Protein AF-A0A9X3WZN9-F1 (afdb_monomer_lite)

Structure (mmCIF, N/CA/C/O backbone):
data_AF-A0A9X3WZN9-F1
#
_entry.id   AF-A0A9X3WZN9-F1
#
loop_
_atom_site.group_PDB
_atom_site.id
_atom_site.type_symbol
_atom_site.label_atom_id
_atom_site.label_alt_id
_atom_site.label_comp_id
_atom_site.label_asym_id
_atom_site.label_entity_id
_atom_site.label_seq_id
_atom_site.pdbx_PDB_ins_code
_atom_site.Cartn_x
_atom_site.Cartn_y
_atom_site.Cartn_z
_atom_site.occupancy
_atom_site.B_iso_or_equiv
_atom_site.auth_seq_id
_atom_site.auth_comp_id
_atom_site.auth_asym_id
_atom_site.auth_atom_id
_atom_site.pdbx_PDB_model_num
ATOM 1 N N . MET A 1 1 ? 16.992 25.040 -27.882 1.00 29.75 1 MET A N 1
ATOM 2 C CA . MET A 1 1 ? 17.120 23.957 -26.884 1.00 29.75 1 MET A CA 1
ATOM 3 C C . MET A 1 1 ? 16.486 24.426 -25.581 1.00 29.75 1 MET A C 1
ATOM 5 O O . MET A 1 1 ? 17.054 25.278 -24.916 1.00 29.75 1 MET A O 1
ATOM 9 N N . ARG A 1 2 ? 15.262 23.977 -25.274 1.00 27.44 2 ARG A N 1
ATOM 10 C CA . ARG A 1 2 ? 14.623 24.210 -23.968 1.00 27.44 2 ARG A CA 1
ATOM 11 C C . ARG A 1 2 ? 14.976 23.022 -23.083 1.00 27.44 2 ARG A C 1
ATOM 13 O O . ARG A 1 2 ? 14.533 21.913 -23.356 1.00 27.44 2 ARG A O 1
ATOM 20 N N . THR A 1 3 ? 15.778 23.265 -22.058 1.00 29.41 3 THR A N 1
ATOM 21 C CA . THR A 1 3 ? 15.969 22.363 -20.925 1.00 29.41 3 THR A CA 1
ATOM 22 C C . THR A 1 3 ? 14.610 22.112 -20.271 1.00 29.41 3 THR A C 1
ATOM 24 O O . THR A 1 3 ? 14.010 23.006 -19.680 1.00 29.41 3 THR A O 1
ATOM 27 N N . ARG A 1 4 ? 14.084 20.897 -20.426 1.00 31.23 4 ARG A N 1
ATOM 28 C CA . ARG A 1 4 ? 12.950 20.382 -19.650 1.00 31.23 4 ARG A CA 1
ATOM 29 C C . ARG A 1 4 ? 13.435 19.188 -18.838 1.00 31.23 4 ARG A C 1
ATOM 31 O O . ARG A 1 4 ? 13.029 18.057 -19.057 1.00 31.23 4 ARG A O 1
ATOM 38 N N . SER A 1 5 ? 14.345 19.471 -17.913 1.00 34.88 5 SER A N 1
ATOM 39 C CA . SER A 1 5 ? 14.609 18.594 -16.779 1.00 34.88 5 SER A CA 1
ATOM 40 C C . SER A 1 5 ? 13.464 18.799 -15.798 1.00 34.88 5 SER A C 1
ATOM 42 O O . SER A 1 5 ? 13.329 19.869 -15.211 1.00 34.88 5 SER A O 1
ATOM 44 N N . GLY A 1 6 ? 12.593 17.807 -15.696 1.00 25.88 6 GLY A N 1
ATOM 45 C CA . GLY A 1 6 ? 11.419 17.880 -14.838 1.00 25.88 6 GLY A CA 1
ATOM 46 C C . GLY A 1 6 ? 10.680 16.556 -14.760 1.00 25.88 6 GLY A C 1
ATOM 47 O O . GLY A 1 6 ? 9.458 16.554 -14.738 1.00 25.88 6 GLY A O 1
ATOM 48 N N . LEU A 1 7 ? 11.411 15.438 -14.741 1.00 31.44 7 LEU A N 1
ATOM 49 C CA . LEU A 1 7 ? 10.876 14.163 -14.269 1.00 31.44 7 LEU A CA 1
ATOM 50 C C . LEU A 1 7 ? 10.858 14.262 -12.734 1.00 31.44 7 LEU A C 1
ATOM 52 O O . LEU A 1 7 ? 11.774 13.822 -12.048 1.00 31.44 7 LEU A O 1
ATOM 56 N N . VAL A 1 8 ? 9.891 15.020 -12.213 1.00 26.44 8 VAL A N 1
ATOM 57 C CA . VAL A 1 8 ? 9.681 15.219 -10.776 1.00 26.44 8 VAL A CA 1
ATOM 58 C C . VAL A 1 8 ? 8.706 14.141 -10.320 1.00 26.44 8 VAL A C 1
ATOM 60 O O . VAL A 1 8 ? 7.507 14.377 -10.218 1.00 26.44 8 VAL A O 1
ATOM 63 N N . LEU A 1 9 ? 9.222 12.943 -10.051 1.00 33.94 9 LEU A N 1
ATOM 64 C CA . LEU A 1 9 ? 8.524 11.968 -9.215 1.00 33.94 9 LEU A CA 1
ATOM 65 C C . LEU A 1 9 ? 8.660 12.449 -7.768 1.00 33.94 9 LEU A C 1
ATOM 67 O O . LEU A 1 9 ? 9.579 12.099 -7.028 1.00 33.94 9 LEU A O 1
ATOM 71 N N . ALA A 1 10 ? 7.777 13.380 -7.407 1.00 27.84 10 ALA A N 1
ATOM 72 C CA . ALA A 1 10 ? 7.658 13.885 -6.051 1.00 27.84 10 ALA A CA 1
ATOM 73 C C . ALA A 1 10 ? 7.369 12.723 -5.075 1.00 27.84 10 ALA A C 1
ATOM 75 O O . ALA A 1 10 ? 6.704 11.749 -5.440 1.00 27.84 10 ALA A O 1
ATOM 76 N N . PRO A 1 11 ? 7.857 12.806 -3.826 1.00 31.03 11 PRO A N 1
ATOM 77 C CA . PRO A 1 11 ? 7.688 11.748 -2.845 1.00 31.03 11 PRO A CA 1
ATOM 78 C C . PRO A 1 11 ? 6.204 11.581 -2.511 1.00 31.03 11 PRO A C 1
ATOM 80 O O . PRO A 1 11 ? 5.589 12.459 -1.912 1.00 31.03 11 PRO A O 1
ATOM 83 N N . PHE A 1 12 ? 5.647 10.425 -2.881 1.00 34.94 12 PHE A N 1
ATOM 84 C CA . PHE A 1 12 ? 4.337 9.953 -2.439 1.00 34.94 12 PHE A CA 1
ATOM 85 C C . PHE A 1 12 ? 4.353 9.766 -0.918 1.00 34.94 12 PHE A C 1
ATOM 87 O O . PHE A 1 12 ? 4.683 8.696 -0.391 1.00 34.94 12 PHE A O 1
ATOM 94 N N . PHE A 1 13 ? 4.037 10.851 -0.226 1.00 32.62 13 PHE A N 1
ATOM 95 C CA . PHE A 1 13 ? 3.653 10.915 1.170 1.00 32.62 13 PHE A CA 1
ATOM 96 C C . PHE A 1 13 ? 2.308 11.621 1.196 1.00 32.62 13 PHE A C 1
ATOM 98 O O . PHE A 1 13 ? 2.250 12.813 0.937 1.00 32.62 13 PHE A O 1
ATOM 105 N N . PHE A 1 14 ? 1.257 10.831 1.399 1.00 27.97 14 PHE A N 1
ATOM 106 C CA . PHE A 1 14 ? 0.007 11.139 2.094 1.00 27.97 14 PHE A CA 1
ATOM 107 C C . PHE A 1 14 ? -1.032 10.106 1.644 1.00 27.97 14 PHE A C 1
ATOM 109 O O . PHE A 1 14 ? -1.848 10.355 0.764 1.00 27.97 14 PHE A O 1
ATOM 116 N N . LEU A 1 15 ? -1.018 8.938 2.292 1.00 27.88 15 LEU A N 1
ATOM 117 C CA . LEU A 1 15 ? -2.266 8.223 2.559 1.00 27.88 15 LEU A CA 1
ATOM 118 C C . LEU A 1 15 ? -2.982 9.028 3.650 1.00 27.88 15 LEU A C 1
ATOM 120 O O . LEU A 1 15 ? -2.942 8.703 4.833 1.00 27.88 15 LEU A O 1
ATOM 124 N N . LEU A 1 16 ? -3.533 10.173 3.244 1.00 29.25 16 LEU A N 1
ATOM 125 C CA . LEU A 1 16 ? -4.633 10.787 3.963 1.00 29.25 16 LEU A CA 1
ATOM 126 C C . LEU A 1 16 ? -5.848 9.945 3.611 1.00 29.25 16 LEU A C 1
ATOM 128 O O . LEU A 1 16 ? -6.263 9.897 2.455 1.00 29.25 16 LEU A O 1
ATOM 132 N N . VAL A 1 17 ? -6.393 9.286 4.625 1.00 31.14 17 VAL A N 1
ATOM 133 C CA . VAL A 1 17 ? -7.788 8.863 4.643 1.00 31.14 17 VAL A CA 1
ATOM 134 C C . VAL A 1 17 ? -8.612 10.143 4.505 1.00 31.14 17 VAL A C 1
ATOM 136 O O . VAL A 1 17 ? -8.889 10.837 5.477 1.00 31.14 17 VAL A O 1
ATOM 139 N N . ALA A 1 18 ? -8.887 10.526 3.263 1.00 27.19 18 ALA A N 1
ATOM 140 C CA . ALA A 1 18 ? -9.878 11.525 2.930 1.00 27.19 18 ALA A CA 1
ATOM 141 C C . ALA A 1 18 ? -11.174 10.760 2.661 1.00 27.19 18 ALA A C 1
ATOM 143 O O . ALA A 1 18 ? -11.421 10.317 1.539 1.00 27.19 18 ALA A O 1
ATOM 144 N N . CYS A 1 19 ? -11.988 10.597 3.707 1.00 32.25 19 CYS A N 1
ATOM 145 C CA . CYS A 1 19 ? -13.427 10.471 3.518 1.00 32.25 19 CYS A CA 1
ATOM 146 C C . CYS A 1 19 ? -13.878 11.642 2.636 1.00 32.25 19 CYS A C 1
ATOM 148 O O . CYS A 1 19 ? -13.525 12.799 2.881 1.00 32.25 19 CYS A O 1
ATOM 150 N N . GLY A 1 20 ? -14.565 11.314 1.545 1.00 26.41 20 GLY A N 1
ATOM 151 C CA . GLY A 1 20 ? -14.960 12.264 0.519 1.00 26.41 20 GLY A CA 1
ATOM 152 C C . GLY A 1 20 ? -15.902 13.344 1.046 1.00 26.41 20 GLY A C 1
ATOM 153 O O . GLY A 1 20 ? -16.772 13.087 1.868 1.00 26.41 20 GLY A O 1
ATOM 154 N N . GLY A 1 21 ? -15.755 14.552 0.508 1.00 25.05 21 GLY A N 1
ATOM 155 C CA . GLY A 1 21 ? -16.689 15.652 0.713 1.00 25.05 21 GLY A CA 1
ATOM 156 C C . GLY A 1 21 ? -16.951 16.367 -0.606 1.00 25.05 21 GLY A C 1
ATOM 157 O O . GLY A 1 21 ? -16.152 17.195 -1.037 1.00 25.05 21 GLY A O 1
ATOM 158 N N . GLY A 1 22 ? -18.064 16.025 -1.256 1.00 25.22 22 GLY A N 1
ATOM 159 C CA . GLY A 1 22 ? -18.683 16.794 -2.336 1.00 25.22 22 GLY A CA 1
ATOM 160 C C . GLY A 1 22 ? -20.010 17.369 -1.839 1.00 25.22 22 GLY A C 1
ATOM 161 O O . GLY A 1 22 ? -20.826 16.641 -1.287 1.00 25.22 22 GLY A O 1
ATOM 162 N N . ALA A 1 23 ? -20.178 18.682 -1.991 1.00 30.30 23 ALA A N 1
ATOM 163 C CA . ALA A 1 23 ? -21.168 19.517 -1.314 1.00 30.30 23 ALA A CA 1
ATOM 164 C C . ALA A 1 23 ? -22.609 19.439 -1.858 1.00 30.30 23 ALA A C 1
ATOM 166 O O . ALA A 1 23 ? -22.806 19.367 -3.069 1.00 30.30 23 ALA A O 1
ATOM 167 N N . ALA A 1 24 ? -23.592 19.648 -0.969 1.00 28.09 24 ALA A N 1
ATOM 168 C CA . ALA A 1 24 ? -24.784 20.471 -1.218 1.00 28.09 24 ALA A CA 1
ATOM 169 C C . ALA A 1 24 ? -25.453 20.889 0.113 1.00 28.09 24 ALA A C 1
ATOM 171 O O . ALA A 1 24 ? -25.683 20.060 0.987 1.00 28.09 24 ALA A O 1
ATOM 172 N N . GLN A 1 25 ? -25.739 22.188 0.251 1.00 30.33 25 GLN A N 1
ATOM 173 C CA . GLN A 1 25 ? -26.417 22.823 1.388 1.00 30.33 25 GLN A CA 1
ATOM 174 C C . GLN A 1 25 ? -27.910 22.445 1.487 1.00 30.33 25 GLN A C 1
ATOM 176 O O . GLN A 1 25 ? -28.611 22.525 0.484 1.00 30.33 25 GLN A O 1
ATOM 181 N N . ASP A 1 26 ? -28.339 22.131 2.720 1.00 35.31 26 ASP A N 1
ATOM 182 C CA . ASP A 1 26 ? -29.596 22.451 3.440 1.00 35.31 26 ASP A CA 1
ATOM 183 C C . ASP A 1 26 ? -30.968 22.397 2.710 1.00 35.31 26 ASP A C 1
ATOM 185 O O . ASP A 1 26 ? -31.166 23.000 1.657 1.00 35.31 26 ASP A O 1
ATOM 189 N N . PRO A 1 27 ? -32.002 21.812 3.358 1.00 32.84 27 PRO A N 1
ATOM 190 C CA . PRO A 1 27 ? -32.671 22.572 4.415 1.00 32.84 27 PRO A CA 1
ATOM 191 C C . PRO A 1 27 ? -32.910 21.798 5.716 1.00 32.84 27 PRO A C 1
ATOM 193 O O . PRO A 1 27 ? -33.324 20.643 5.725 1.00 32.84 27 PRO A O 1
ATOM 196 N N . LYS A 1 28 ? -32.743 22.520 6.832 1.00 46.78 28 LYS A N 1
ATOM 197 C CA . LYS A 1 28 ? -33.281 22.196 8.159 1.00 46.78 28 LYS A CA 1
ATOM 198 C C . LYS A 1 28 ? -34.700 21.625 8.063 1.00 46.78 28 LYS A C 1
ATOM 200 O O . LYS A 1 28 ? -35.645 22.365 7.791 1.00 46.78 28 LYS A O 1
ATOM 205 N N . THR A 1 29 ? -34.861 20.350 8.397 1.00 32.91 29 THR A N 1
ATOM 206 C CA . THR A 1 29 ? -36.170 19.748 8.669 1.00 32.91 29 THR A CA 1
ATOM 207 C C . THR A 1 29 ? -36.155 19.058 10.030 1.00 32.91 29 THR A C 1
ATOM 209 O O . THR A 1 29 ? -35.585 17.986 10.187 1.00 32.91 29 THR A O 1
ATOM 212 N N . SER A 1 30 ? -36.769 19.727 11.012 1.00 33.78 30 SER A N 1
ATOM 213 C CA . SER A 1 30 ? -37.692 19.166 12.019 1.00 33.78 30 SER A CA 1
ATOM 214 C C . SER A 1 30 ? -37.369 17.834 12.728 1.00 33.78 30 SER A C 1
ATOM 216 O O . SER A 1 30 ? -38.293 17.149 13.156 1.00 33.78 30 SER A O 1
ATOM 218 N N . ALA A 1 31 ? -36.100 17.480 12.937 1.00 33.94 31 ALA A N 1
ATOM 219 C CA . ALA A 1 31 ? -35.717 16.318 13.750 1.00 33.94 31 ALA A CA 1
ATOM 220 C C . ALA A 1 31 ? -35.569 16.616 15.263 1.00 33.94 31 ALA A C 1
ATOM 222 O O . ALA A 1 31 ? -35.067 15.776 15.997 1.00 33.94 31 ALA A O 1
ATOM 223 N N . ASP A 1 32 ? -36.050 17.768 15.747 1.00 37.75 32 ASP A N 1
ATOM 224 C CA . ASP A 1 32 ? -36.150 18.086 17.188 1.00 37.75 32 ASP A CA 1
ATOM 225 C C . ASP A 1 32 ? -37.476 17.611 17.827 1.00 37.75 32 ASP A C 1
ATOM 227 O O . ASP A 1 32 ? -37.813 18.004 18.940 1.00 37.75 32 ASP A O 1
ATOM 231 N N . ALA A 1 33 ? -38.270 16.783 17.138 1.00 33.78 33 ALA A N 1
ATOM 232 C CA . ALA A 1 33 ? -39.646 16.487 17.554 1.00 33.78 33 ALA A CA 1
ATOM 233 C C . ALA A 1 33 ? -39.962 15.001 17.781 1.00 33.78 33 ALA A C 1
ATOM 235 O O . ALA A 1 33 ? -41.129 14.633 17.744 1.00 33.78 33 ALA A O 1
ATOM 236 N N . ASN A 1 34 ? -38.958 14.159 18.043 1.00 35.16 34 ASN A N 1
ATOM 237 C CA . ASN A 1 34 ? -39.170 12.804 18.571 1.00 35.16 34 ASN A CA 1
ATOM 238 C C . ASN A 1 34 ? -38.167 12.488 19.694 1.00 35.16 34 ASN A C 1
ATOM 240 O O . ASN A 1 34 ? -37.474 11.478 19.677 1.00 35.16 34 ASN A O 1
ATOM 244 N N . SER A 1 35 ? -38.121 13.346 20.716 1.00 34.03 35 SER A N 1
ATOM 245 C CA . SER A 1 35 ? -37.716 12.946 22.069 1.00 34.03 35 SER A CA 1
ATOM 246 C C . SER A 1 35 ? -38.902 12.240 22.747 1.00 34.03 35 SER A C 1
ATOM 248 O O . SER A 1 35 ? -39.517 12.763 23.677 1.00 34.03 35 SER A O 1
ATOM 250 N N . GLY A 1 36 ? -39.318 11.111 22.173 1.00 34.25 36 GLY A N 1
ATOM 251 C CA . GLY A 1 36 ? -40.391 10.265 22.683 1.00 34.25 36 GLY A CA 1
ATOM 252 C C . GLY A 1 36 ? -39.785 9.037 23.346 1.00 34.25 36 GLY A C 1
ATOM 253 O O . GLY A 1 36 ? -39.187 8.224 22.654 1.00 34.25 36 GLY A O 1
ATOM 254 N N . GLU A 1 37 ? -39.980 8.941 24.661 1.00 38.34 37 GLU A N 1
ATOM 255 C CA . GLU A 1 37 ? -39.441 7.956 25.612 1.00 38.34 37 GLU A CA 1
ATOM 256 C C . GLU A 1 37 ? -37.996 8.215 26.067 1.00 38.34 37 GLU A C 1
ATOM 258 O O . GLU A 1 37 ? -37.025 7.993 25.347 1.00 38.34 37 GLU A O 1
ATOM 263 N N . ASP A 1 38 ? -37.873 8.658 27.324 1.00 41.53 38 ASP A N 1
ATOM 264 C CA . ASP A 1 38 ? -36.649 8.651 28.125 1.00 41.53 38 ASP A CA 1
ATOM 265 C C . ASP A 1 38 ? -36.061 7.225 28.190 1.00 41.53 38 ASP A C 1
ATOM 267 O O . ASP A 1 38 ? -36.193 6.518 29.193 1.00 41.53 38 ASP A O 1
ATOM 271 N N . LYS A 1 39 ? -35.351 6.776 27.150 1.00 53.81 39 LYS A N 1
ATOM 272 C CA . LYS A 1 39 ? -34.270 5.813 27.368 1.00 53.81 39 LYS A CA 1
ATOM 273 C C . LYS A 1 39 ? -33.178 6.585 28.095 1.00 53.81 39 LYS A C 1
ATOM 275 O O . LYS A 1 39 ? -32.360 7.261 27.476 1.00 53.81 39 LYS A O 1
ATOM 280 N N . ALA A 1 40 ? -33.231 6.546 29.426 1.00 67.00 40 ALA A N 1
ATOM 281 C CA . ALA A 1 40 ? -32.204 7.121 30.278 1.00 67.00 40 ALA A CA 1
ATOM 282 C C . ALA A 1 40 ? -30.830 6.669 29.764 1.00 67.00 40 ALA A C 1
ATOM 284 O O . ALA A 1 40 ? -30.588 5.471 29.604 1.00 67.00 40 ALA A O 1
ATOM 285 N N . ARG A 1 41 ? -29.958 7.640 29.466 1.00 82.19 41 ARG A N 1
ATOM 286 C CA . ARG A 1 41 ? -28.584 7.392 29.020 1.00 82.19 41 ARG A CA 1
ATOM 287 C C . ARG A 1 41 ? -27.937 6.344 29.942 1.00 82.19 41 ARG A C 1
ATOM 289 O O . ARG A 1 41 ? -27.932 6.576 31.154 1.00 82.19 41 ARG A O 1
ATOM 296 N N . PRO A 1 42 ? -27.361 5.251 29.404 1.00 87.19 42 PRO A N 1
ATOM 297 C CA . PRO A 1 42 ? -26.663 4.265 30.222 1.00 87.19 42 PRO A CA 1
ATOM 298 C C . PRO A 1 42 ? -25.584 4.936 31.081 1.00 87.19 42 PRO A C 1
ATOM 300 O O . PRO A 1 42 ? -24.788 5.742 30.583 1.00 87.19 42 PRO A O 1
ATOM 303 N N . ALA A 1 43 ? -25.542 4.619 32.377 1.00 86.19 43 ALA A N 1
ATOM 304 C CA . ALA A 1 43 ? -24.557 5.188 33.303 1.00 86.19 43 ALA A CA 1
ATOM 305 C C . ALA A 1 43 ? -23.119 4.792 32.915 1.00 86.19 43 ALA A C 1
ATOM 307 O O . ALA A 1 43 ? -22.155 5.503 33.198 1.00 86.19 43 ALA A O 1
ATOM 308 N N . GLU A 1 44 ? -22.981 3.677 32.201 1.00 91.81 44 GLU A N 1
ATOM 309 C CA . GLU A 1 44 ? -21.725 3.080 31.761 1.00 91.81 44 GLU A CA 1
ATOM 310 C C . GLU A 1 44 ? -21.117 3.781 30.531 1.00 91.81 44 GLU A C 1
ATOM 312 O O . GLU A 1 44 ? -19.960 3.531 30.182 1.00 91.81 44 GLU A O 1
ATOM 317 N N . CYS A 1 45 ? -21.849 4.708 29.899 1.00 89.75 45 CYS A N 1
ATOM 318 C CA . CYS A 1 45 ? -21.412 5.435 28.705 1.00 89.75 45 CYS A CA 1
ATOM 319 C C . CYS A 1 45 ? -20.079 6.175 28.873 1.00 89.75 45 CYS A C 1
ATOM 321 O O . CYS A 1 45 ? -19.285 6.231 27.937 1.00 89.75 45 CYS A O 1
ATOM 323 N N . GLU A 1 46 ? -19.808 6.757 30.046 1.00 89.25 46 GLU A N 1
ATOM 324 C CA . GLU A 1 46 ? -18.529 7.440 30.283 1.00 89.25 46 GLU A CA 1
ATOM 325 C C . GLU A 1 46 ? -17.354 6.450 30.307 1.00 89.25 46 GLU A C 1
ATOM 327 O O . GLU A 1 46 ? -16.276 6.750 29.794 1.00 89.25 46 GLU A O 1
ATOM 332 N N . ALA A 1 47 ? -17.558 5.257 30.871 1.00 89.06 47 ALA A N 1
ATOM 333 C CA . ALA A 1 47 ? -16.518 4.239 30.954 1.00 89.06 47 ALA A CA 1
ATOM 334 C C . ALA A 1 47 ? -16.191 3.661 29.569 1.00 89.06 47 ALA A C 1
ATOM 336 O O . ALA A 1 47 ? -15.023 3.600 29.195 1.00 89.06 47 ALA A O 1
ATOM 337 N N . VAL A 1 48 ? -17.214 3.333 28.773 1.00 89.69 48 VAL A N 1
ATOM 338 C CA . VAL A 1 48 ? -17.043 2.877 27.382 1.00 89.69 48 VAL A CA 1
ATOM 339 C C . VAL A 1 48 ? -16.393 3.965 26.520 1.00 89.69 48 VAL A C 1
ATOM 341 O O . VAL A 1 48 ? -15.458 3.687 25.769 1.00 89.69 48 VAL A O 1
ATOM 344 N N . GLY A 1 49 ? -16.817 5.223 26.682 1.00 86.94 49 GLY A N 1
ATOM 345 C CA . GLY A 1 49 ? -16.233 6.364 25.973 1.00 86.94 49 GLY A CA 1
ATOM 346 C C . GLY A 1 49 ? -14.740 6.561 26.253 1.00 86.94 49 GLY A C 1
ATOM 347 O O . GLY A 1 49 ? -13.985 6.867 25.332 1.00 86.94 49 GLY A O 1
ATOM 348 N N . LYS A 1 50 ? -14.274 6.326 27.488 1.00 90.06 50 LYS A N 1
ATOM 349 C CA . LYS A 1 50 ? -12.839 6.407 27.833 1.00 90.06 50 LYS A CA 1
ATOM 350 C C . LYS A 1 50 ? -11.993 5.400 27.053 1.00 90.06 50 LYS A C 1
ATOM 352 O O . LYS A 1 50 ? -10.906 5.756 26.601 1.00 90.06 50 LYS A O 1
ATOM 357 N N . HIS A 1 51 ? -12.494 4.182 26.849 1.00 89.31 51 HIS A N 1
ATOM 358 C CA . HIS A 1 51 ? -11.790 3.161 26.064 1.00 89.31 51 HIS A CA 1
ATOM 359 C C . HIS A 1 51 ? -11.703 3.539 24.580 1.00 89.31 51 HIS A C 1
ATOM 361 O O . HIS A 1 51 ? -10.653 3.383 23.959 1.00 89.31 51 HIS A O 1
ATOM 367 N N . LEU A 1 52 ? -12.768 4.125 24.024 1.00 85.62 52 LEU A N 1
ATOM 368 C CA . LEU A 1 52 ? -12.773 4.636 22.648 1.00 85.62 52 LEU A CA 1
ATOM 369 C C . LEU A 1 52 ? -11.817 5.824 22.455 1.00 85.62 52 LEU A C 1
ATOM 371 O O . LEU A 1 52 ? -11.122 5.901 21.444 1.00 85.62 52 LEU A O 1
ATOM 375 N N . VAL A 1 53 ? -11.717 6.726 23.435 1.00 85.44 53 VAL A N 1
ATOM 376 C CA . VAL A 1 53 ? -10.727 7.818 23.410 1.00 85.44 53 VAL A CA 1
ATOM 377 C C . VAL A 1 53 ? -9.300 7.265 23.460 1.00 85.44 53 VAL A C 1
ATOM 379 O O . VAL A 1 53 ? -8.448 7.705 22.691 1.00 85.44 53 VAL A O 1
ATOM 382 N N . ALA A 1 54 ? -9.042 6.239 24.276 1.00 83.56 54 ALA A N 1
ATOM 383 C CA . ALA A 1 54 ? -7.725 5.609 24.362 1.00 83.56 54 ALA A CA 1
ATOM 384 C C . ALA A 1 54 ? -7.256 4.987 23.029 1.00 83.56 54 ALA A C 1
ATOM 386 O O . ALA A 1 54 ? -6.058 4.983 22.743 1.00 83.56 54 ALA A O 1
ATOM 387 N N . LEU A 1 55 ? -8.178 4.515 22.178 1.00 82.38 55 LEU A N 1
ATOM 388 C CA . LEU A 1 55 ? -7.862 4.067 20.814 1.00 82.38 55 LEU A CA 1
ATOM 389 C C . LEU A 1 55 ? -7.320 5.218 19.941 1.00 82.38 55 LEU A C 1
ATOM 391 O O . LEU A 1 55 ? -6.374 5.028 19.164 1.00 82.38 55 LEU A O 1
ATOM 395 N N . LYS A 1 56 ? -7.905 6.417 20.067 1.00 80.50 56 LYS A N 1
ATOM 396 C CA . LYS A 1 56 ? -7.501 7.634 19.338 1.00 80.50 56 LYS A CA 1
ATOM 397 C C . LYS A 1 56 ? -6.177 8.198 19.855 1.00 80.50 56 LYS A C 1
ATOM 399 O O . LYS A 1 56 ? -5.343 8.610 19.049 1.00 80.50 56 LYS A O 1
ATOM 404 N N . ASP A 1 57 ? -5.969 8.133 21.167 1.00 85.38 57 ASP A N 1
ATOM 405 C CA . ASP A 1 57 ? -4.780 8.638 21.865 1.00 85.38 57 ASP A CA 1
ATOM 406 C C . ASP A 1 57 ? -3.606 7.643 21.891 1.00 85.38 57 ASP A C 1
ATOM 408 O O . ASP A 1 57 ? -2.579 7.895 22.529 1.00 85.38 57 ASP A O 1
ATOM 412 N N . ARG A 1 58 ? -3.729 6.502 21.200 1.00 88.25 58 ARG A N 1
ATOM 413 C CA . ARG A 1 58 ? -2.667 5.491 21.129 1.00 88.25 58 ARG A CA 1
ATOM 414 C C . ARG A 1 58 ? -1.334 6.093 20.635 1.00 88.25 58 ARG A C 1
ATOM 416 O O . ARG A 1 58 ? -1.325 7.048 19.850 1.00 88.25 58 ARG A O 1
ATOM 423 N N . PRO A 1 59 ? -0.190 5.478 20.980 1.00 84.81 59 PRO A N 1
ATOM 424 C CA . PRO A 1 59 ? 1.093 5.835 20.381 1.00 84.81 59 PRO A CA 1
ATOM 425 C C . PRO A 1 59 ? 1.063 5.673 18.856 1.00 84.81 59 PRO A C 1
ATOM 427 O O . PRO A 1 59 ? 0.690 4.617 18.353 1.00 84.81 59 PRO A O 1
ATOM 430 N N . LYS A 1 60 ? 1.481 6.690 18.101 1.00 86.56 60 LYS A N 1
ATOM 431 C CA . LYS A 1 60 ? 1.599 6.579 16.638 1.00 86.56 60 LYS A CA 1
ATOM 432 C C . LYS A 1 60 ? 2.850 5.791 16.248 1.00 86.56 60 LYS A C 1
ATOM 434 O O . LYS A 1 60 ? 3.877 5.886 16.922 1.00 86.56 60 LYS A O 1
ATOM 439 N N . GLY A 1 61 ? 2.765 5.029 15.164 1.00 82.81 61 GLY A N 1
ATOM 440 C CA . GLY A 1 61 ? 3.909 4.348 14.569 1.00 82.81 61 GLY A CA 1
ATOM 441 C C . GLY A 1 61 ? 4.871 5.325 13.892 1.00 82.81 61 GLY A C 1
ATOM 442 O O . GLY A 1 61 ? 4.491 6.428 13.499 1.00 82.81 61 GLY A O 1
ATOM 443 N N . GLN A 1 62 ? 6.134 4.922 13.735 1.00 83.88 62 GLN A N 1
ATOM 444 C CA . GLN A 1 62 ? 7.152 5.732 13.045 1.00 83.88 62 GLN A CA 1
ATOM 445 C C . GLN A 1 62 ? 7.104 5.586 11.511 1.00 83.88 62 GLN A C 1
ATOM 447 O O . GLN A 1 62 ? 7.810 6.297 10.797 1.00 83.88 62 GLN A O 1
ATOM 452 N N . GLY A 1 63 ? 6.244 4.704 10.998 1.00 78.44 63 GLY A N 1
ATOM 453 C CA . GLY A 1 63 ? 5.999 4.466 9.578 1.00 78.44 63 GLY A CA 1
ATOM 454 C C . GLY A 1 63 ? 4.731 3.630 9.367 1.00 78.44 63 GLY A C 1
ATOM 455 O O . GLY A 1 63 ? 4.143 3.182 10.352 1.00 78.44 63 GLY A O 1
ATOM 456 N N . PRO A 1 64 ? 4.290 3.421 8.113 1.00 78.00 64 PRO A N 1
ATOM 457 C CA . PRO A 1 64 ? 3.080 2.659 7.794 1.00 78.00 64 PRO A CA 1
ATOM 458 C C . PRO A 1 64 ? 3.002 1.281 8.467 1.00 78.00 64 PRO A C 1
ATOM 460 O O . PRO A 1 64 ? 1.973 0.952 9.056 1.00 78.00 64 PRO A O 1
ATOM 463 N N . ALA A 1 65 ? 4.082 0.494 8.439 1.00 77.75 65 ALA A N 1
ATOM 464 C CA . ALA A 1 65 ? 4.097 -0.821 9.085 1.00 77.75 65 ALA A CA 1
ATOM 465 C C . ALA A 1 65 ? 3.933 -0.737 10.615 1.00 77.75 65 ALA A C 1
ATOM 467 O O . ALA A 1 65 ? 3.141 -1.471 11.210 1.00 77.75 65 ALA A O 1
ATOM 468 N N . ASP A 1 66 ? 4.645 0.187 11.261 1.00 81.25 66 ASP A N 1
ATOM 469 C CA . ASP A 1 66 ? 4.548 0.400 12.709 1.00 81.25 66 ASP A CA 1
ATOM 470 C C . ASP A 1 66 ? 3.200 0.995 13.121 1.00 81.25 66 ASP A C 1
ATOM 472 O O . ASP A 1 66 ? 2.685 0.681 14.193 1.00 81.25 66 ASP A O 1
ATOM 476 N N . GLU A 1 67 ? 2.604 1.824 12.266 1.00 86.88 67 GLU A N 1
ATOM 477 C CA . GLU A 1 67 ? 1.276 2.390 12.477 1.00 86.88 67 GLU A CA 1
ATOM 478 C C . GLU A 1 67 ? 0.222 1.282 12.475 1.00 86.88 67 GLU A C 1
ATOM 480 O O . GLU A 1 67 ? -0.596 1.214 13.390 1.00 86.88 67 GLU A O 1
ATOM 485 N N . MET A 1 68 ? 0.301 0.350 11.521 1.00 84.75 68 MET A N 1
ATOM 486 C CA . MET A 1 68 ? -0.576 -0.822 11.473 1.00 84.75 68 MET A CA 1
ATOM 487 C C . MET A 1 68 ? -0.411 -1.727 12.692 1.00 84.75 68 MET A C 1
ATOM 489 O O . MET A 1 68 ? -1.405 -2.200 13.245 1.00 84.75 68 MET A O 1
ATOM 493 N N . ARG A 1 69 ? 0.826 -1.948 13.156 1.00 84.44 69 ARG A N 1
ATOM 494 C CA . ARG A 1 69 ? 1.095 -2.716 14.385 1.00 84.44 69 ARG A CA 1
ATOM 495 C C . ARG A 1 69 ? 0.519 -2.019 15.617 1.00 84.44 69 ARG A C 1
ATOM 497 O O . ARG A 1 69 ? -0.104 -2.682 16.447 1.00 84.44 69 ARG A O 1
ATOM 504 N N . SER A 1 70 ? 0.691 -0.702 15.723 1.00 88.31 70 SER A N 1
ATOM 505 C CA . SER A 1 70 ? 0.136 0.088 16.825 1.00 88.31 70 SER A CA 1
ATOM 506 C C . SER A 1 70 ? -1.394 0.056 16.832 1.00 88.31 70 SER A C 1
ATOM 508 O O . SER A 1 70 ? -2.001 -0.262 17.855 1.00 88.31 70 SER A O 1
ATOM 510 N N . LEU A 1 71 ? -2.019 0.302 15.677 1.00 89.44 71 LEU A N 1
ATOM 511 C CA . LEU A 1 71 ? -3.467 0.208 15.484 1.00 89.44 71 LEU A CA 1
ATOM 512 C C . LEU A 1 71 ? -3.997 -1.171 15.871 1.00 89.44 71 LEU A C 1
ATOM 514 O O . LEU A 1 71 ? -4.907 -1.264 16.687 1.00 89.44 71 LEU A O 1
ATOM 518 N N . THR A 1 72 ? -3.382 -2.234 15.348 1.00 91.00 72 THR A N 1
ATOM 519 C CA . THR A 1 72 ? -3.720 -3.624 15.685 1.00 91.00 72 THR A CA 1
ATOM 520 C C . THR A 1 72 ? -3.728 -3.836 17.197 1.00 91.00 72 THR A C 1
ATOM 522 O O . THR A 1 72 ? -4.709 -4.324 17.753 1.00 91.00 72 THR A O 1
ATOM 525 N N . GLY A 1 73 ? -2.649 -3.443 17.883 1.00 91.75 73 GLY A N 1
ATOM 526 C CA . GLY A 1 73 ? -2.550 -3.583 19.335 1.00 91.75 73 GLY A CA 1
ATOM 527 C C . GLY A 1 73 ? -3.623 -2.790 20.083 1.00 91.75 73 GLY A C 1
ATOM 528 O O . GLY A 1 73 ? -4.179 -3.287 21.059 1.00 91.75 73 GLY A O 1
ATOM 529 N N . ALA A 1 74 ? -3.943 -1.584 19.614 1.00 93.19 74 ALA A N 1
ATOM 530 C CA . ALA A 1 74 ? -4.955 -0.735 20.230 1.00 93.19 74 ALA A CA 1
ATOM 531 C C . ALA A 1 74 ? -6.381 -1.286 20.046 1.00 93.19 74 ALA A C 1
ATOM 533 O O . ALA A 1 74 ? -7.156 -1.262 20.997 1.00 93.19 74 ALA A O 1
ATOM 534 N N . PHE A 1 75 ? -6.707 -1.847 18.878 1.00 94.25 75 PHE A N 1
ATOM 535 C CA . PHE A 1 75 ? -7.997 -2.496 18.620 1.00 94.25 75 PHE A CA 1
ATOM 536 C C . PHE A 1 75 ? -8.198 -3.766 19.445 1.00 94.25 75 PHE A C 1
ATOM 538 O O . PHE A 1 75 ? -9.238 -3.933 20.077 1.00 94.25 75 PHE A O 1
ATOM 545 N N . LEU A 1 76 ? -7.180 -4.630 19.507 1.00 94.94 76 LEU A N 1
ATOM 546 C CA . LEU A 1 76 ? -7.242 -5.840 20.331 1.00 94.94 76 LEU A CA 1
ATOM 547 C C . LEU A 1 76 ? -7.360 -5.498 21.821 1.00 94.94 76 LEU A C 1
ATOM 549 O O . LEU A 1 76 ? -8.097 -6.154 22.550 1.00 94.94 76 LEU A O 1
ATOM 553 N N . ARG A 1 77 ? -6.681 -4.437 22.272 1.00 95.25 77 ARG A N 1
ATOM 554 C CA . ARG A 1 77 ? -6.815 -3.941 23.645 1.00 95.25 77 ARG A CA 1
ATOM 555 C C . ARG A 1 77 ? -8.204 -3.368 23.919 1.00 95.25 77 ARG A C 1
ATOM 557 O O . ARG A 1 77 ? -8.772 -3.680 24.957 1.00 95.25 77 ARG A O 1
ATOM 564 N N . LEU A 1 78 ? -8.755 -2.582 22.992 1.00 94.56 78 LEU A N 1
ATOM 565 C CA . LEU A 1 78 ? -10.120 -2.065 23.090 1.00 94.56 78 LEU A CA 1
ATOM 566 C C . LEU A 1 78 ? -11.127 -3.212 23.234 1.00 94.56 78 LEU A C 1
ATOM 568 O O . LEU A 1 78 ? -11.961 -3.169 24.131 1.00 94.56 78 LEU A O 1
ATOM 572 N N . ALA A 1 79 ? -11.030 -4.244 22.394 1.00 96.50 79 ALA A N 1
ATOM 573 C CA . ALA A 1 79 ? -11.901 -5.414 22.477 1.00 96.50 79 ALA A CA 1
ATOM 574 C C . ALA A 1 79 ? -11.844 -6.076 23.862 1.00 96.50 79 ALA A C 1
ATOM 576 O O . ALA A 1 79 ? -12.874 -6.309 24.495 1.00 96.50 79 ALA A O 1
ATOM 577 N N . ASP A 1 80 ? -10.633 -6.324 24.359 1.00 96.56 80 ASP A N 1
ATOM 578 C CA . ASP A 1 80 ? -10.396 -6.907 25.677 1.00 96.56 80 ASP A CA 1
ATOM 579 C C . ASP A 1 80 ? -10.965 -6.056 26.819 1.00 96.56 80 ASP A C 1
ATOM 581 O O . ASP A 1 80 ? -11.556 -6.595 27.760 1.00 96.56 80 ASP A O 1
ATOM 585 N N . ASP A 1 81 ? -10.765 -4.740 26.755 1.00 95.50 81 ASP A N 1
ATOM 586 C CA . ASP A 1 81 ? -11.206 -3.795 27.779 1.00 95.50 81 ASP A CA 1
ATOM 587 C C . ASP A 1 81 ? -12.741 -3.675 27.785 1.00 95.50 81 ASP A C 1
ATOM 589 O O . ASP A 1 81 ? -13.357 -3.708 28.853 1.00 95.50 81 ASP A O 1
ATOM 593 N N . LEU A 1 82 ? -13.380 -3.651 26.610 1.00 95.56 82 LEU A N 1
ATOM 594 C CA . LEU A 1 82 ? -14.841 -3.649 26.478 1.00 95.56 82 LEU A CA 1
ATOM 595 C C . LEU A 1 82 ? -15.475 -4.963 26.960 1.00 95.56 82 LEU A C 1
ATOM 597 O O . LEU A 1 82 ? -16.478 -4.921 27.669 1.00 95.56 82 LEU A O 1
ATOM 601 N N . LYS A 1 83 ? -14.875 -6.127 26.667 1.00 95.00 83 LYS A N 1
ATOM 602 C CA . LYS A 1 83 ? -15.356 -7.440 27.158 1.00 95.00 83 LYS A CA 1
ATOM 603 C C . LYS A 1 83 ? -15.315 -7.560 28.682 1.00 95.00 83 LYS A C 1
ATOM 605 O O . LYS A 1 83 ? -16.090 -8.318 29.263 1.00 95.00 83 LYS A O 1
ATOM 610 N N . LYS A 1 84 ? -14.407 -6.831 29.333 1.00 94.88 84 LYS A N 1
ATOM 611 C CA . LYS A 1 84 ? -14.241 -6.806 30.797 1.00 94.88 84 LYS A CA 1
ATOM 612 C C . LYS A 1 84 ? -15.035 -5.682 31.465 1.00 94.88 84 LYS A C 1
ATOM 614 O O . LYS A 1 84 ? -15.088 -5.640 32.694 1.00 94.88 84 LYS A O 1
ATOM 619 N N . GLN A 1 85 ? -15.637 -4.779 30.691 1.00 92.62 85 GLN A N 1
ATOM 620 C CA . GLN A 1 85 ? -16.372 -3.642 31.226 1.00 92.62 85 GLN A CA 1
ATOM 621 C C . GLN A 1 85 ? -17.651 -4.127 31.934 1.00 92.62 85 GLN A C 1
ATOM 623 O O . GLN A 1 85 ? -18.481 -4.793 31.311 1.00 92.62 85 GLN A O 1
ATOM 628 N N . PRO A 1 86 ? -17.858 -3.801 33.225 1.00 91.00 86 PRO A N 1
ATOM 629 C CA . PRO A 1 86 ? -19.120 -4.092 33.892 1.00 91.00 86 PRO A CA 1
ATOM 630 C C . PRO A 1 86 ? -20.223 -3.219 33.288 1.00 91.00 86 PRO A C 1
ATOM 632 O O . PRO A 1 86 ? -20.193 -1.995 33.428 1.00 91.00 86 PRO A O 1
ATOM 635 N N . ILE A 1 87 ? -21.166 -3.860 32.593 1.00 91.81 87 ILE A N 1
ATOM 636 C CA . ILE A 1 87 ? -22.349 -3.224 32.006 1.00 91.81 87 ILE A CA 1
ATOM 637 C C . ILE A 1 87 ? -23.589 -3.950 32.510 1.00 91.81 87 ILE A C 1
ATOM 639 O O . ILE A 1 87 ? -23.732 -5.164 32.322 1.00 91.81 87 ILE A O 1
ATOM 643 N N . GLU A 1 88 ? -24.468 -3.199 33.162 1.00 92.19 88 GLU A N 1
ATOM 644 C CA . GLU A 1 88 ? -25.703 -3.690 33.770 1.00 92.19 88 GLU A CA 1
ATOM 645 C C . GLU A 1 88 ? -26.906 -3.434 32.860 1.00 92.19 88 GLU A C 1
ATOM 647 O O . GLU A 1 88 ? -27.833 -4.243 32.829 1.00 92.19 88 GLU A O 1
ATOM 652 N N . THR A 1 89 ? -26.865 -2.360 32.066 1.00 91.06 89 THR A N 1
ATOM 653 C CA . THR A 1 89 ? -27.915 -2.013 31.101 1.00 91.06 89 THR A CA 1
ATOM 654 C C . THR A 1 89 ? -27.973 -3.046 29.957 1.00 91.06 89 THR A C 1
ATOM 656 O O . THR A 1 89 ? -27.035 -3.093 29.159 1.00 91.06 89 THR A O 1
ATOM 659 N N . PRO A 1 90 ? -29.045 -3.860 29.812 1.00 90.19 90 PRO A N 1
ATOM 660 C CA . PRO A 1 90 ? -29.050 -5.017 28.903 1.00 90.19 90 PRO A CA 1
ATOM 661 C C . PRO A 1 90 ? -28.802 -4.685 27.425 1.00 90.19 90 PRO A C 1
ATOM 663 O O . PRO A 1 90 ? -27.860 -5.216 26.842 1.00 90.19 90 PRO A O 1
ATOM 666 N N . ASP A 1 91 ? -29.578 -3.764 26.840 1.00 91.38 91 ASP A N 1
ATOM 667 C CA . ASP A 1 91 ? -29.419 -3.355 25.433 1.00 91.38 91 ASP A CA 1
ATOM 668 C C . ASP A 1 91 ? -28.011 -2.788 25.170 1.00 91.38 91 ASP A C 1
ATOM 670 O O . ASP A 1 91 ? -27.409 -3.007 24.119 1.00 91.38 91 ASP A O 1
ATOM 674 N N . PHE A 1 92 ? -27.472 -2.036 26.137 1.00 92.56 92 PHE A N 1
ATOM 675 C CA . PHE A 1 92 ? -26.151 -1.420 26.024 1.00 92.56 92 PHE A CA 1
ATOM 676 C C . PHE A 1 92 ? -25.038 -2.462 26.143 1.00 92.56 92 PHE A C 1
ATOM 678 O O . PHE A 1 92 ? -24.042 -2.388 25.429 1.00 92.56 92 PHE A O 1
ATOM 685 N N . LYS A 1 93 ? -25.225 -3.472 26.997 1.00 94.31 93 LYS A N 1
ATOM 686 C CA . LYS A 1 93 ? -24.307 -4.604 27.134 1.00 94.31 93 LYS A CA 1
ATOM 687 C C . LYS A 1 93 ? -24.179 -5.373 25.825 1.00 94.31 93 LYS A C 1
ATOM 689 O O . LYS A 1 93 ? -23.065 -5.714 25.444 1.00 94.31 93 LYS A O 1
ATOM 694 N N . GLU A 1 94 ? -25.292 -5.623 25.140 1.00 95.38 94 GLU A N 1
ATOM 695 C CA . GLU A 1 9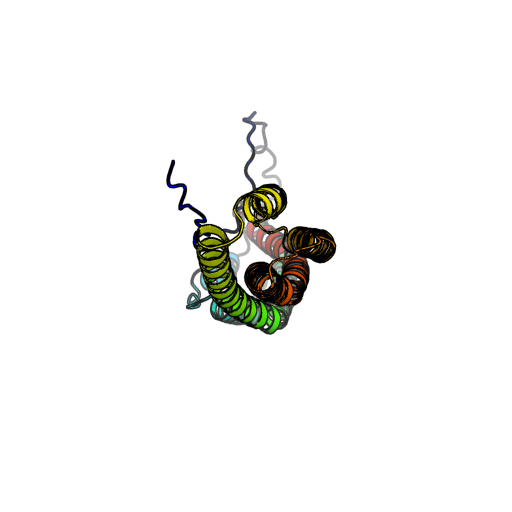4 ? -25.287 -6.269 23.825 1.00 95.38 94 GLU A CA 1
ATOM 696 C C . GLU A 1 94 ? -24.552 -5.409 22.788 1.00 95.38 94 GLU A C 1
ATOM 698 O O . GLU A 1 94 ? -23.630 -5.893 22.137 1.00 95.38 94 GLU A O 1
ATOM 703 N N . ALA A 1 95 ? -24.872 -4.114 22.700 1.00 94.88 95 ALA A N 1
ATOM 704 C CA . ALA A 1 95 ? -24.210 -3.205 21.761 1.00 94.88 95 ALA A CA 1
ATOM 705 C C . ALA A 1 95 ? -22.693 -3.088 22.003 1.00 94.88 95 ALA A C 1
ATOM 707 O O . ALA A 1 95 ? -21.915 -3.042 21.050 1.00 94.88 95 ALA A O 1
ATOM 708 N N . VAL A 1 96 ? -22.256 -3.066 23.266 1.00 95.88 96 VAL A N 1
ATOM 709 C CA . VAL A 1 96 ? -20.829 -3.026 23.614 1.00 95.88 96 VAL A CA 1
ATOM 710 C C . VAL A 1 96 ? -20.144 -4.369 23.368 1.00 95.88 96 VAL A C 1
ATOM 712 O O . VAL A 1 96 ? -18.993 -4.375 22.940 1.00 95.88 96 VAL A O 1
ATOM 715 N N . ALA A 1 97 ? -20.828 -5.496 23.579 1.00 96.50 97 ALA A N 1
ATOM 716 C CA . ALA A 1 97 ? -20.296 -6.810 23.227 1.00 96.50 97 ALA A CA 1
ATOM 717 C C . ALA A 1 97 ? -20.078 -6.932 21.711 1.00 96.50 97 ALA A C 1
ATOM 719 O O . ALA A 1 97 ? -18.992 -7.317 21.286 1.00 96.50 97 ALA A O 1
ATOM 720 N N . GLU A 1 98 ? -21.052 -6.507 20.900 1.00 96.50 98 GLU A N 1
ATOM 721 C CA . GLU A 1 98 ? -20.903 -6.453 19.442 1.00 96.50 98 GLU A CA 1
ATOM 722 C C . GLU A 1 98 ? -19.753 -5.535 19.010 1.00 96.50 98 GLU A C 1
ATOM 724 O O . GLU A 1 98 ? -18.978 -5.891 18.127 1.00 96.50 98 GLU A O 1
ATOM 729 N N . LEU A 1 99 ? -19.618 -4.357 19.631 1.00 95.75 99 LEU A N 1
ATOM 730 C CA . LEU A 1 99 ? -18.498 -3.451 19.371 1.00 95.75 99 LEU A CA 1
ATOM 731 C C . LEU A 1 99 ? -17.154 -4.097 19.729 1.00 95.75 99 LEU A C 1
ATOM 733 O O . LEU A 1 99 ? -16.174 -3.900 19.017 1.00 95.75 99 LEU A O 1
ATOM 737 N N . ALA A 1 100 ? -17.093 -4.849 20.827 1.00 96.56 100 ALA A N 1
ATOM 738 C CA . ALA A 1 100 ? -15.876 -5.525 21.249 1.00 96.56 100 ALA A CA 1
ATOM 739 C C . ALA A 1 100 ? -15.486 -6.660 20.293 1.00 96.56 100 ALA A C 1
ATOM 741 O O . ALA A 1 100 ? -14.312 -6.789 19.949 1.00 96.56 100 ALA A O 1
ATOM 742 N N . ASP A 1 101 ? -16.455 -7.457 19.844 1.00 97.12 101 ASP A N 1
ATOM 743 C CA . ASP A 1 101 ? -16.225 -8.508 18.851 1.00 97.12 101 ASP A CA 1
ATOM 744 C C . ASP A 1 101 ? -15.792 -7.916 17.503 1.00 97.12 101 ASP A C 1
ATOM 746 O O . ASP A 1 101 ? -14.865 -8.430 16.874 1.00 97.12 101 ASP A O 1
ATOM 750 N N . GLU A 1 102 ? -16.375 -6.785 17.096 1.00 96.25 102 GLU A N 1
ATOM 751 C CA . GLU A 1 102 ? -15.966 -6.083 15.877 1.00 96.25 102 GLU A CA 1
ATOM 752 C C . GLU A 1 102 ? -14.572 -5.454 16.011 1.00 96.25 102 GLU A C 1
ATOM 754 O O . GLU A 1 102 ? -13.753 -5.550 15.101 1.00 96.25 102 GLU A O 1
ATOM 759 N N . ALA A 1 103 ? -14.244 -4.867 17.167 1.00 93.31 103 ALA A N 1
ATOM 760 C CA . ALA A 1 103 ? -12.901 -4.358 17.446 1.00 93.31 103 ALA A CA 1
ATOM 761 C C . ALA A 1 103 ? -11.844 -5.472 17.360 1.00 93.31 103 ALA A C 1
ATOM 763 O O . ALA A 1 103 ? -10.760 -5.260 16.812 1.00 93.31 103 ALA A O 1
ATOM 764 N N . GLU A 1 104 ? -12.153 -6.668 17.871 1.00 95.56 104 GLU A N 1
ATOM 765 C CA . GLU A 1 104 ? -11.271 -7.834 17.780 1.00 95.56 104 GLU A CA 1
ATOM 766 C C . GLU A 1 104 ? -11.137 -8.329 16.336 1.00 95.56 104 GLU A C 1
ATOM 768 O O . GLU A 1 104 ? -10.020 -8.566 15.865 1.00 95.56 104 GLU A O 1
ATOM 773 N N . SER A 1 105 ? -12.260 -8.464 15.627 1.00 93.81 105 SER A N 1
ATOM 774 C CA . SER A 1 105 ? -12.312 -8.840 14.211 1.00 93.81 105 SER A CA 1
ATOM 775 C C . SER A 1 105 ? -11.451 -7.899 13.369 1.00 93.81 105 SER A C 1
ATOM 777 O O . SER A 1 105 ? -10.501 -8.340 12.712 1.00 93.81 105 SER A O 1
ATOM 779 N N . PHE A 1 106 ? -11.695 -6.592 13.471 1.00 92.38 106 PHE A N 1
ATOM 780 C CA . PHE A 1 106 ? -10.952 -5.573 12.745 1.00 92.38 106 PHE A CA 1
ATOM 781 C C . PHE A 1 106 ? -9.472 -5.546 13.141 1.00 92.38 106 PHE A C 1
ATOM 783 O O . PHE A 1 106 ? -8.600 -5.545 12.271 1.00 92.38 106 PHE A O 1
ATOM 790 N N . GLY A 1 107 ? -9.153 -5.631 14.436 1.00 91.44 107 GLY A N 1
ATOM 791 C CA . GLY A 1 107 ? -7.773 -5.749 14.916 1.00 91.44 107 GLY A CA 1
ATOM 792 C C . GLY A 1 107 ? -7.037 -6.950 14.311 1.00 91.44 107 GLY A C 1
ATOM 793 O O . GLY A 1 107 ? -5.894 -6.825 13.871 1.00 91.44 107 GLY A O 1
ATOM 794 N N . ASN A 1 108 ? -7.691 -8.108 14.208 1.00 91.56 108 ASN A N 1
ATOM 795 C CA . ASN A 1 108 ? -7.121 -9.299 13.574 1.00 91.56 108 ASN A CA 1
ATOM 796 C C . ASN A 1 108 ? -6.950 -9.146 12.055 1.00 91.56 108 ASN A C 1
ATOM 798 O O . ASN A 1 108 ? -5.956 -9.626 11.500 1.00 91.56 108 ASN A O 1
ATOM 802 N N . GLN A 1 109 ? -7.858 -8.441 11.381 1.00 88.81 109 GLN A N 1
ATOM 803 C CA . GLN A 1 109 ? -7.688 -8.105 9.968 1.00 88.81 109 GLN A CA 1
ATOM 804 C C . GLN A 1 109 ? -6.493 -7.166 9.762 1.00 88.81 109 GLN A C 1
ATOM 806 O O . GLN A 1 109 ? -5.618 -7.470 8.949 1.00 88.81 109 GLN A O 1
ATOM 811 N N . LEU A 1 110 ? -6.365 -6.101 10.559 1.00 88.25 110 LEU A N 1
ATOM 812 C CA . LEU A 1 110 ? -5.201 -5.205 10.534 1.00 88.25 110 LEU A CA 1
ATOM 813 C C . LEU A 1 110 ? -3.891 -5.952 10.821 1.00 88.25 110 LEU A C 1
ATOM 815 O O . LEU A 1 110 ? -2.874 -5.706 10.172 1.00 88.25 110 LEU A O 1
ATOM 819 N N . LYS A 1 111 ? -3.917 -6.934 11.727 1.00 87.69 111 LYS A N 1
ATOM 820 C CA . LYS A 1 111 ? -2.769 -7.811 11.986 1.00 87.69 111 LYS A CA 1
ATOM 821 C C . LYS A 1 111 ? -2.351 -8.580 10.735 1.00 87.69 111 LYS A C 1
ATOM 823 O O . LYS A 1 111 ? -1.160 -8.669 10.438 1.00 87.69 111 LYS A O 1
ATOM 828 N N . SER A 1 112 ? -3.322 -9.125 10.001 1.00 86.50 112 SER A N 1
ATOM 829 C CA . SER A 1 112 ? -3.074 -9.861 8.754 1.00 86.50 112 SER A CA 1
ATOM 830 C C . SER A 1 112 ? -2.535 -8.971 7.627 1.00 86.50 112 SER A C 1
ATOM 832 O O . SER A 1 112 ? -1.847 -9.464 6.734 1.00 86.50 112 SER A O 1
ATOM 834 N N . MET A 1 113 ? -2.761 -7.656 7.716 1.00 85.25 113 MET A N 1
ATOM 835 C CA . MET A 1 113 ? -2.234 -6.658 6.785 1.00 85.25 113 MET A CA 1
ATOM 836 C C . MET A 1 113 ? -0.780 -6.264 7.031 1.00 85.25 113 MET A C 1
ATOM 838 O O . MET A 1 113 ? -0.150 -5.726 6.122 1.00 85.25 113 MET A O 1
ATOM 842 N N . GLY A 1 114 ? -0.226 -6.522 8.219 1.00 83.50 114 GLY A N 1
ATOM 843 C CA . GLY A 1 114 ? 1.161 -6.172 8.550 1.00 83.50 114 GLY A CA 1
ATOM 844 C C . GLY A 1 114 ? 2.172 -6.613 7.478 1.00 83.50 114 GLY A C 1
ATOM 845 O O . GLY A 1 114 ? 2.865 -5.757 6.929 1.00 83.50 114 GLY A O 1
ATOM 846 N N . PRO A 1 115 ? 2.193 -7.903 7.084 1.00 86.50 115 PRO A N 1
ATOM 847 C CA . PRO A 1 115 ? 3.076 -8.394 6.024 1.00 86.50 115 PRO A CA 1
ATOM 848 C C . PRO A 1 115 ? 2.866 -7.725 4.658 1.00 86.50 115 PRO A C 1
ATOM 850 O O . PRO A 1 115 ? 3.823 -7.556 3.908 1.00 86.50 115 PRO A O 1
ATOM 853 N N . ILE A 1 116 ? 1.629 -7.338 4.326 1.00 87.75 116 ILE A N 1
ATOM 854 C CA . ILE A 1 116 ? 1.315 -6.651 3.065 1.00 87.75 116 ILE A CA 1
ATOM 855 C C . ILE A 1 116 ? 1.939 -5.254 3.066 1.00 87.75 116 ILE A C 1
ATOM 857 O O . ILE A 1 116 ? 2.559 -4.861 2.079 1.00 87.75 116 ILE A O 1
ATOM 861 N N . VAL A 1 117 ? 1.819 -4.519 4.174 1.00 86.00 117 VAL A N 1
ATOM 862 C CA . VAL A 1 117 ? 2.407 -3.179 4.310 1.00 86.00 117 VAL A CA 1
ATOM 863 C C . VAL A 1 117 ? 3.933 -3.236 4.320 1.00 86.00 117 VAL A C 1
ATOM 865 O O . VAL A 1 117 ? 4.562 -2.450 3.611 1.00 86.00 117 VAL A O 1
ATOM 868 N N . ASP A 1 118 ? 4.524 -4.199 5.030 1.00 87.69 118 ASP A N 1
ATOM 869 C CA . ASP A 1 118 ? 5.974 -4.436 5.017 1.00 87.69 118 ASP A CA 1
ATOM 870 C C . ASP A 1 118 ? 6.481 -4.696 3.581 1.00 87.69 118 ASP A C 1
ATOM 872 O O . ASP A 1 118 ? 7.468 -4.107 3.128 1.00 87.69 118 ASP A O 1
ATOM 876 N N . GLU A 1 119 ? 5.775 -5.536 2.816 1.00 89.38 119 GLU A N 1
ATOM 877 C CA . GLU A 1 119 ? 6.135 -5.824 1.426 1.00 89.38 119 GLU A CA 1
ATOM 878 C C . GLU A 1 119 ? 5.964 -4.598 0.514 1.00 89.38 119 GLU A C 1
ATOM 880 O O . GLU A 1 119 ? 6.811 -4.331 -0.344 1.00 89.38 119 GLU A O 1
ATOM 885 N N . MET A 1 120 ? 4.906 -3.807 0.707 1.00 87.31 120 MET A N 1
ATOM 886 C CA . MET A 1 120 ? 4.711 -2.552 -0.023 1.00 87.31 120 MET A CA 1
ATOM 887 C C . MET A 1 120 ? 5.846 -1.556 0.245 1.00 87.31 120 MET A C 1
ATOM 889 O O . MET A 1 120 ? 6.340 -0.935 -0.699 1.00 87.31 120 MET A O 1
ATOM 893 N N . GLU A 1 121 ? 6.302 -1.409 1.490 1.00 87.69 121 GLU A N 1
ATOM 894 C CA . GLU A 1 121 ? 7.444 -0.550 1.832 1.00 87.69 121 GLU A CA 1
ATOM 895 C C . GLU A 1 121 ? 8.735 -1.030 1.161 1.00 87.69 121 GLU A C 1
ATOM 897 O O . GLU A 1 121 ? 9.467 -0.229 0.564 1.00 87.69 121 GLU A O 1
ATOM 902 N N . GLN A 1 122 ? 8.984 -2.342 1.174 1.00 90.25 122 GLN A N 1
ATOM 903 C CA . GLN A 1 122 ? 10.125 -2.936 0.483 1.00 90.25 122 GLN A CA 1
ATOM 904 C C . GLN A 1 122 ? 10.076 -2.652 -1.023 1.00 90.25 122 GLN A C 1
ATOM 906 O O . GLN A 1 122 ? 11.065 -2.188 -1.602 1.00 90.25 122 GLN A O 1
ATOM 911 N N . ILE A 1 123 ? 8.929 -2.891 -1.664 1.00 88.94 123 ILE A N 1
ATOM 912 C CA . ILE A 1 123 ? 8.753 -2.648 -3.099 1.00 88.94 123 ILE A CA 1
ATOM 913 C C . ILE A 1 123 ? 8.886 -1.161 -3.415 1.00 88.94 123 ILE A C 1
ATOM 915 O O . ILE A 1 123 ? 9.507 -0.819 -4.418 1.00 88.94 123 ILE A O 1
ATOM 919 N N . LYS A 1 124 ? 8.392 -0.258 -2.561 1.00 86.56 124 LYS A N 1
ATOM 920 C CA . LYS A 1 124 ? 8.585 1.190 -2.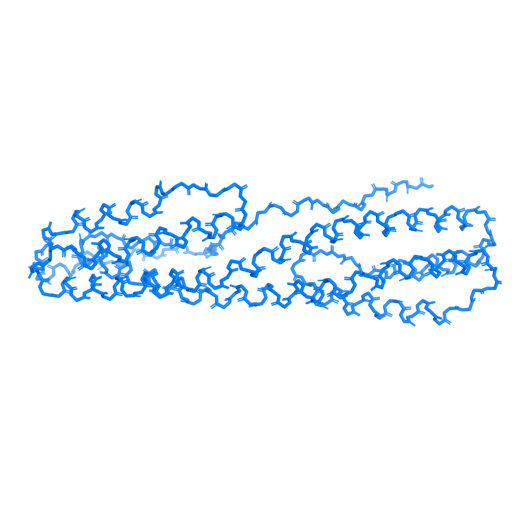728 1.00 86.56 124 LYS A CA 1
ATOM 921 C C . LYS A 1 124 ? 10.071 1.547 -2.750 1.00 86.56 124 LYS A C 1
ATOM 923 O O . LYS A 1 124 ? 10.510 2.259 -3.652 1.00 86.56 124 LYS A O 1
ATOM 928 N N . GLY A 1 125 ? 10.863 0.998 -1.828 1.00 87.38 125 GLY A N 1
ATOM 929 C CA . GLY A 1 125 ? 12.320 1.165 -1.831 1.00 87.38 125 GLY A CA 1
ATOM 930 C C . GLY A 1 125 ? 12.977 0.633 -3.111 1.00 87.38 125 GLY A C 1
ATOM 931 O O . GLY A 1 125 ? 13.841 1.294 -3.695 1.00 87.38 125 GLY A O 1
ATOM 932 N N . GLN A 1 126 ? 12.530 -0.528 -3.596 1.00 90.88 126 GLN A N 1
ATOM 933 C CA . GLN A 1 126 ? 13.009 -1.114 -4.852 1.00 90.88 126 GLN A CA 1
ATOM 934 C C . GLN A 1 126 ? 12.611 -0.281 -6.079 1.00 90.88 126 GLN A C 1
ATOM 936 O O . GLN A 1 126 ? 13.436 -0.100 -6.972 1.00 90.88 126 GLN A O 1
ATOM 941 N N . LEU A 1 127 ? 11.395 0.268 -6.114 1.00 87.62 127 LEU A N 1
ATOM 942 C CA . LEU A 1 127 ? 10.917 1.159 -7.173 1.00 87.62 127 LEU A CA 1
ATOM 943 C C . LEU A 1 127 ? 11.703 2.475 -7.191 1.00 87.62 127 LEU A C 1
ATOM 945 O O . LEU A 1 127 ? 12.103 2.915 -8.263 1.00 87.62 127 LEU A O 1
ATOM 949 N N . SER A 1 128 ? 12.037 3.054 -6.034 1.00 86.69 128 SER A N 1
ATOM 950 C CA . SER A 1 128 ? 12.914 4.234 -5.971 1.00 86.69 128 SER A CA 1
ATOM 951 C C . SER A 1 128 ? 14.336 3.944 -6.470 1.00 86.69 128 SER A C 1
ATOM 953 O O . SER A 1 128 ? 14.959 4.779 -7.127 1.00 86.69 128 SER A O 1
ATOM 955 N N . ALA A 1 129 ? 14.886 2.760 -6.183 1.00 89.81 129 ALA A N 1
ATOM 956 C CA . ALA A 1 129 ? 16.181 2.349 -6.732 1.00 89.81 129 ALA A CA 1
ATOM 957 C C . ALA A 1 129 ? 16.105 2.092 -8.248 1.00 89.81 129 ALA A C 1
ATOM 959 O O . ALA A 1 129 ? 17.005 2.479 -8.999 1.00 89.81 129 ALA A O 1
ATOM 960 N N . TRP A 1 130 ? 15.015 1.475 -8.702 1.00 91.69 130 TRP A N 1
ATOM 961 C CA . TRP A 1 130 ? 14.716 1.263 -10.113 1.00 91.69 130 TRP A CA 1
ATOM 962 C C . TRP A 1 130 ? 14.604 2.587 -10.876 1.00 91.69 130 TRP A C 1
ATOM 964 O O . TRP A 1 130 ? 15.213 2.717 -11.933 1.00 91.69 130 TRP A O 1
ATOM 974 N N . GLU A 1 131 ? 13.930 3.594 -10.326 1.00 87.25 131 GLU A N 1
ATOM 975 C CA . GLU A 1 131 ? 13.795 4.922 -10.936 1.00 87.25 131 GLU A CA 1
ATOM 976 C C . GLU A 1 131 ? 15.159 5.589 -11.172 1.00 87.25 131 GLU A C 1
ATOM 978 O O . GLU A 1 131 ? 15.442 6.095 -12.263 1.00 87.25 131 GLU A O 1
ATOM 983 N N . LYS A 1 132 ? 16.061 5.512 -10.183 1.00 89.12 132 LYS A N 1
ATOM 984 C CA . LYS A 1 132 ? 17.448 5.990 -10.325 1.00 89.12 132 LYS A CA 1
ATOM 985 C C . LYS A 1 132 ? 18.185 5.243 -11.434 1.00 89.12 132 LYS A C 1
ATOM 987 O O . LYS A 1 132 ? 18.917 5.858 -12.210 1.00 89.12 132 LYS A O 1
ATOM 992 N N . LYS A 1 133 ? 17.982 3.925 -11.532 1.00 88.69 133 LYS A N 1
ATOM 993 C CA . LYS A 1 133 ? 18.569 3.096 -12.591 1.00 88.69 133 LYS A CA 1
ATOM 994 C C . LYS A 1 133 ? 18.032 3.488 -13.968 1.00 88.69 133 LYS A C 1
ATOM 996 O O . LYS A 1 133 ? 18.837 3.682 -14.872 1.00 88.69 133 LYS A O 1
ATOM 1001 N N . VAL A 1 134 ? 16.715 3.652 -14.117 1.00 88.19 134 VAL A N 1
ATOM 1002 C CA . VAL A 1 134 ? 16.078 4.105 -15.365 1.00 88.19 134 VAL A CA 1
ATOM 1003 C C . VAL A 1 134 ? 16.641 5.459 -15.777 1.00 88.19 134 VAL A C 1
ATOM 1005 O O . VAL A 1 134 ? 17.146 5.580 -16.889 1.00 88.19 134 VAL A O 1
ATOM 1008 N N . THR A 1 135 ? 16.666 6.428 -14.859 1.00 85.94 135 THR A N 1
ATOM 1009 C CA . THR A 1 135 ? 17.235 7.766 -15.092 1.00 85.94 135 THR A CA 1
ATOM 1010 C C . THR A 1 135 ? 18.695 7.693 -15.537 1.00 85.94 135 THR A C 1
ATOM 1012 O O . THR A 1 135 ? 19.085 8.324 -16.516 1.00 85.94 135 THR A O 1
ATOM 1015 N N . SER A 1 136 ? 19.514 6.882 -14.864 1.00 88.12 136 SER A N 1
ATOM 1016 C CA . SER A 1 136 ? 20.919 6.696 -15.236 1.00 88.12 136 SER A CA 1
ATOM 1017 C C . SER A 1 136 ? 21.072 6.094 -16.636 1.00 88.12 136 SER A C 1
ATOM 1019 O O . SER A 1 136 ? 21.876 6.593 -17.425 1.00 88.12 136 SER A O 1
ATOM 1021 N N . THR A 1 137 ? 20.287 5.067 -16.976 1.00 87.25 137 THR A N 1
ATOM 1022 C CA . THR A 1 137 ? 20.332 4.451 -18.311 1.00 87.25 137 THR A CA 1
ATOM 1023 C C . THR A 1 137 ? 19.773 5.354 -19.407 1.00 87.25 137 THR A C 1
ATOM 1025 O O . THR A 1 137 ? 20.300 5.329 -20.514 1.00 87.25 137 THR A O 1
ATOM 1028 N N . ALA A 1 138 ? 18.775 6.187 -19.102 1.00 86.50 138 ALA A N 1
ATOM 1029 C CA . ALA A 1 138 ? 18.241 7.183 -20.025 1.00 86.50 138 ALA A CA 1
ATOM 1030 C C . ALA A 1 138 ? 19.285 8.269 -20.322 1.00 86.50 138 ALA A C 1
ATOM 1032 O O . ALA A 1 138 ? 19.583 8.526 -21.481 1.00 86.50 138 ALA A O 1
ATOM 1033 N N . ASN A 1 139 ? 19.954 8.805 -19.297 1.00 84.62 139 ASN A N 1
ATOM 1034 C CA . ASN A 1 139 ? 21.039 9.775 -19.485 1.00 84.62 139 ASN A CA 1
ATOM 1035 C C . ASN A 1 139 ? 22.208 9.189 -20.301 1.00 84.62 139 ASN A C 1
ATOM 1037 O O . ASN A 1 139 ? 22.802 9.875 -21.133 1.00 84.62 139 ASN A O 1
ATOM 1041 N N . ALA A 1 140 ? 22.548 7.915 -20.076 1.00 86.25 140 ALA A N 1
ATOM 1042 C CA . ALA A 1 140 ? 23.566 7.221 -20.865 1.00 86.25 140 ALA A CA 1
ATOM 1043 C C . ALA A 1 140 ? 23.124 7.023 -22.325 1.00 86.25 140 ALA A C 1
ATOM 1045 O O . ALA A 1 140 ? 23.939 7.153 -23.246 1.00 86.25 140 ALA A O 1
ATOM 1046 N N . PHE A 1 141 ? 21.840 6.743 -22.547 1.00 87.69 141 PHE A N 1
ATOM 1047 C CA . PHE A 1 141 ? 21.247 6.662 -23.876 1.00 87.69 141 PHE A CA 1
ATOM 1048 C C . PHE A 1 141 ? 21.269 8.013 -24.595 1.00 87.69 141 PHE A C 1
ATOM 1050 O O . PHE A 1 141 ? 21.745 8.073 -25.728 1.00 87.69 141 PHE A O 1
ATOM 1057 N N . ASP A 1 142 ? 20.891 9.100 -23.925 1.00 86.44 142 ASP A N 1
ATOM 1058 C CA . ASP A 1 142 ? 20.955 10.460 -24.469 1.00 86.44 142 ASP A CA 1
ATOM 1059 C C . ASP A 1 142 ? 22.389 10.848 -24.847 1.00 86.44 142 ASP A C 1
ATOM 1061 O O . ASP A 1 142 ? 22.642 11.352 -25.942 1.00 86.44 142 ASP A O 1
ATOM 1065 N N . ALA A 1 143 ? 23.366 10.548 -23.986 1.00 88.94 143 ALA A N 1
ATOM 1066 C CA . ALA A 1 143 ? 24.779 10.766 -24.292 1.00 88.94 143 ALA A CA 1
ATOM 1067 C C . ALA A 1 143 ? 25.253 9.924 -25.488 1.00 88.94 143 ALA A C 1
ATOM 1069 O O . ALA A 1 143 ? 26.051 10.396 -26.298 1.00 88.94 143 ALA A O 1
ATOM 1070 N N . THR A 1 144 ? 24.755 8.692 -25.625 1.00 90.25 144 THR A N 1
ATOM 1071 C CA . THR A 1 144 ? 25.039 7.842 -26.791 1.00 90.25 144 THR A CA 1
ATOM 1072 C C . THR A 1 144 ? 24.443 8.455 -28.057 1.00 90.25 144 THR A C 1
ATOM 1074 O O . THR A 1 144 ? 25.127 8.527 -29.073 1.00 90.25 144 THR A O 1
ATOM 1077 N N . CYS A 1 145 ? 23.210 8.958 -27.981 1.00 85.94 145 CYS A N 1
ATOM 1078 C CA . CYS A 1 145 ? 22.512 9.579 -29.100 1.00 85.94 145 CYS A CA 1
ATOM 1079 C C . CYS A 1 145 ? 23.161 10.888 -29.562 1.00 85.94 145 CYS A C 1
ATOM 1081 O O . CYS A 1 145 ? 23.299 11.114 -30.760 1.00 85.94 145 CYS A O 1
ATOM 1083 N N . ASN A 1 146 ? 23.646 11.711 -28.630 1.00 86.12 146 ASN A N 1
ATOM 1084 C CA . ASN A 1 146 ? 24.354 12.958 -28.944 1.00 86.12 146 ASN A CA 1
ATOM 1085 C C . ASN A 1 146 ? 25.685 12.740 -29.682 1.00 86.12 146 ASN A C 1
ATOM 1087 O O . ASN A 1 146 ? 26.196 13.664 -30.307 1.00 86.12 146 ASN A O 1
ATOM 1091 N N . ASN A 1 147 ? 26.251 11.533 -29.600 1.00 86.38 147 ASN A N 1
ATOM 1092 C CA . ASN A 1 147 ? 27.509 11.161 -30.250 1.00 86.38 147 ASN A CA 1
ATOM 1093 C C . ASN A 1 147 ? 27.318 10.115 -31.365 1.00 86.38 147 ASN A C 1
ATOM 1095 O O . ASN A 1 147 ? 28.303 9.627 -31.921 1.00 86.38 147 ASN A O 1
ATOM 1099 N N . GLY A 1 148 ? 26.072 9.724 -31.646 1.00 84.94 148 GLY A N 1
ATOM 1100 C CA . GLY A 1 148 ? 25.711 8.675 -32.596 1.00 84.94 148 GLY A CA 1
ATOM 1101 C C . GLY A 1 148 ? 25.144 9.225 -33.910 1.00 84.94 148 GLY A C 1
ATOM 1102 O O . GLY A 1 148 ? 25.100 10.439 -34.121 1.00 84.94 148 GLY A O 1
ATOM 1103 N N . PRO A 1 149 ? 24.692 8.346 -34.822 1.00 89.38 149 PRO A N 1
ATOM 1104 C CA . PRO A 1 149 ? 24.065 8.769 -36.071 1.00 89.38 149 PRO A CA 1
ATOM 1105 C C . PRO A 1 149 ? 22.760 9.535 -35.816 1.00 89.38 149 PRO A C 1
ATOM 1107 O O . PRO A 1 149 ? 21.766 8.967 -35.360 1.00 89.38 149 PRO A O 1
ATOM 1110 N N . GLN A 1 150 ? 22.754 10.827 -36.144 1.00 84.06 150 GLN A N 1
ATOM 1111 C CA . GLN A 1 150 ? 21.685 11.751 -35.761 1.00 84.06 150 GLN A CA 1
ATOM 1112 C C . GLN A 1 150 ? 20.297 11.334 -36.277 1.00 84.06 150 GLN A C 1
ATOM 1114 O O . GLN A 1 150 ? 19.347 11.314 -35.503 1.00 84.06 150 GLN A O 1
ATOM 1119 N N . ALA A 1 151 ? 20.186 10.897 -37.537 1.00 83.50 151 ALA A N 1
ATOM 1120 C CA . ALA A 1 151 ? 18.912 10.450 -38.116 1.00 83.50 151 ALA A CA 1
ATOM 1121 C C . ALA A 1 151 ? 18.313 9.222 -37.398 1.00 83.50 151 ALA A C 1
ATOM 1123 O O . ALA A 1 151 ? 17.097 9.092 -37.277 1.00 83.50 151 ALA A O 1
ATOM 1124 N N . GLU A 1 152 ? 19.163 8.320 -36.904 1.00 80.75 152 GLU A N 1
ATOM 1125 C CA . GLU A 1 152 ? 18.735 7.128 -36.165 1.00 80.75 152 GLU A CA 1
ATOM 1126 C C . GLU A 1 152 ? 18.298 7.491 -34.740 1.00 80.75 152 GLU A C 1
ATOM 1128 O O . GLU A 1 152 ? 17.281 7.004 -34.248 1.00 80.75 152 GLU A O 1
ATOM 1133 N N . CYS A 1 153 ? 19.021 8.417 -34.108 1.00 84.81 153 CYS A N 1
ATOM 1134 C CA . CYS A 1 153 ? 18.717 8.916 -32.771 1.00 84.81 153 CYS A CA 1
ATOM 1135 C C . CYS A 1 153 ? 17.447 9.781 -32.741 1.00 84.81 153 CYS A C 1
ATOM 1137 O O . CYS A 1 153 ? 16.666 9.689 -31.798 1.00 84.81 153 CYS A O 1
ATOM 1139 N N . GLU A 1 154 ? 17.192 10.571 -33.786 1.00 84.62 154 GLU A N 1
ATOM 1140 C CA . GLU A 1 154 ? 15.954 11.344 -33.941 1.00 84.62 154 GLU A CA 1
ATOM 1141 C C . GLU A 1 154 ? 14.737 10.425 -34.132 1.00 84.62 154 GLU A C 1
ATOM 1143 O O . GLU A 1 154 ? 13.711 10.628 -33.480 1.00 84.62 154 GLU A O 1
ATOM 1148 N N . ALA A 1 155 ? 14.861 9.367 -34.943 1.00 82.00 155 ALA A N 1
ATOM 1149 C CA . ALA A 1 155 ? 13.801 8.371 -35.113 1.00 82.00 155 ALA A CA 1
ATOM 1150 C C . ALA A 1 155 ? 13.481 7.634 -33.799 1.00 82.00 155 ALA A C 1
ATOM 1152 O O . ALA A 1 155 ? 12.312 7.455 -33.454 1.00 82.00 155 ALA A O 1
ATOM 1153 N N . LEU A 1 156 ? 14.510 7.260 -33.030 1.00 80.38 156 LEU A N 1
ATOM 1154 C CA . LEU A 1 156 ? 14.341 6.671 -31.698 1.00 80.38 156 LEU A CA 1
ATOM 1155 C C . LEU A 1 156 ? 13.731 7.663 -30.702 1.00 80.38 156 LEU A C 1
ATOM 1157 O O . LEU A 1 156 ? 12.876 7.278 -29.907 1.00 80.38 156 LEU A O 1
ATOM 1161 N N . GLY A 1 157 ? 14.121 8.937 -30.764 1.00 77.19 157 GLY A N 1
ATOM 1162 C CA . GLY A 1 157 ? 13.589 10.001 -29.914 1.00 77.19 157 GLY A CA 1
ATOM 1163 C C . GLY A 1 157 ? 12.080 10.203 -30.072 1.00 77.19 157 GLY A C 1
ATOM 1164 O O . GLY A 1 157 ? 11.388 10.408 -29.077 1.00 77.19 157 GLY A O 1
ATOM 1165 N N . VAL A 1 158 ? 11.547 10.084 -31.293 1.00 79.38 158 VAL A N 1
ATOM 1166 C CA . VAL A 1 158 ? 10.094 10.154 -31.555 1.00 79.38 158 VAL A CA 1
ATOM 1167 C C . VAL A 1 158 ? 9.345 8.998 -30.890 1.00 79.38 158 VAL A C 1
ATOM 1169 O O . VAL A 1 158 ? 8.273 9.196 -30.319 1.00 79.38 158 VAL A O 1
ATOM 1172 N N . GLU A 1 159 ? 9.902 7.789 -30.928 1.00 75.00 159 GLU A N 1
ATOM 1173 C CA . GLU A 1 159 ? 9.288 6.626 -30.282 1.00 75.00 159 GLU A CA 1
ATOM 1174 C C . GLU A 1 159 ? 9.409 6.691 -28.752 1.00 75.00 159 GLU A C 1
ATOM 1176 O O . GLU A 1 159 ? 8.458 6.365 -28.043 1.00 75.00 159 GLU A O 1
ATOM 1181 N N . LEU A 1 160 ? 10.524 7.206 -28.228 1.00 74.62 160 LEU A N 1
ATOM 1182 C CA . LEU A 1 160 ? 10.752 7.391 -26.791 1.00 74.62 160 LEU A CA 1
ATOM 1183 C C . LEU A 1 160 ? 9.813 8.408 -26.140 1.00 74.62 160 LEU A C 1
ATOM 1185 O O . LEU A 1 160 ? 9.487 8.278 -24.964 1.00 74.62 160 LEU A O 1
ATOM 1189 N N . GLN A 1 161 ? 9.299 9.379 -26.893 1.00 72.50 161 GLN A N 1
ATOM 1190 C CA . GLN A 1 161 ? 8.264 10.294 -26.396 1.00 72.50 161 GLN A CA 1
ATOM 1191 C C . GLN A 1 161 ? 6.934 9.592 -26.080 1.00 72.50 161 GLN A C 1
ATOM 1193 O O . GLN A 1 161 ? 6.077 10.180 -25.425 1.00 72.50 161 GLN A O 1
ATOM 1198 N N . LYS A 1 162 ? 6.754 8.341 -26.521 1.00 72.25 162 LYS A N 1
ATOM 1199 C CA . LYS A 1 162 ? 5.568 7.524 -26.235 1.00 72.25 162 LYS A CA 1
ATOM 1200 C C . LYS A 1 162 ? 5.699 6.715 -24.941 1.00 72.25 162 LYS A C 1
ATOM 1202 O O . LYS A 1 162 ? 4.793 5.937 -24.639 1.00 72.25 162 LYS A O 1
ATOM 1207 N N . VAL A 1 163 ? 6.799 6.861 -24.190 1.00 69.25 163 VAL A N 1
ATOM 1208 C CA . VAL A 1 163 ? 6.921 6.266 -22.850 1.00 69.25 163 VAL A CA 1
ATOM 1209 C C . VAL A 1 163 ? 5.749 6.764 -21.994 1.00 69.25 163 VAL A C 1
ATOM 1211 O O . VAL A 1 163 ? 5.533 7.974 -21.907 1.00 69.25 163 VAL A O 1
ATOM 1214 N N . PRO A 1 164 ? 4.965 5.861 -21.379 1.00 67.94 164 PRO A N 1
ATOM 1215 C CA . PRO A 1 164 ? 3.842 6.261 -20.543 1.00 67.94 164 PRO A CA 1
ATOM 1216 C C . PRO A 1 164 ? 4.330 7.077 -19.344 1.00 67.94 164 PRO A C 1
ATOM 1218 O O . PRO A 1 164 ? 5.293 6.696 -18.677 1.00 67.94 164 PRO A O 1
ATOM 1221 N N . ASN A 1 165 ? 3.640 8.182 -19.055 1.00 68.06 165 ASN A N 1
ATOM 1222 C CA . ASN A 1 165 ? 3.875 8.932 -17.828 1.00 68.06 165 ASN A CA 1
ATOM 1223 C C . ASN A 1 165 ? 3.342 8.132 -16.631 1.00 68.06 165 ASN A C 1
ATOM 1225 O O . ASN A 1 165 ? 2.180 7.716 -16.632 1.00 68.06 165 ASN A O 1
ATOM 1229 N N . ILE A 1 166 ? 4.187 7.912 -15.626 1.00 65.44 166 ILE A N 1
ATOM 1230 C CA . ILE A 1 166 ? 3.867 7.082 -14.463 1.00 65.44 166 ILE A CA 1
ATOM 1231 C C . ILE A 1 166 ? 3.427 8.006 -13.328 1.00 65.44 166 ILE A C 1
ATOM 1233 O O . ILE A 1 166 ? 4.253 8.547 -12.600 1.00 65.44 166 ILE A O 1
ATOM 1237 N N . GLU A 1 167 ? 2.116 8.182 -13.177 1.00 57.09 167 GLU A N 1
ATOM 1238 C CA . GLU A 1 167 ? 1.515 8.973 -12.096 1.00 57.09 167 GLU A CA 1
ATOM 1239 C C . GLU A 1 167 ? 0.316 8.241 -11.467 1.00 57.09 167 GLU A C 1
ATOM 1241 O O . GLU A 1 167 ? -0.447 7.553 -12.154 1.00 57.09 167 GLU A O 1
ATOM 1246 N N . GLY A 1 168 ? 0.131 8.408 -10.154 1.00 59.22 168 GLY A N 1
ATOM 1247 C CA . GLY A 1 168 ? -1.002 7.862 -9.393 1.00 59.22 168 GLY A CA 1
ATOM 1248 C C . GLY A 1 168 ? -0.946 6.353 -9.102 1.00 59.22 168 GLY A C 1
ATOM 1249 O O . GLY A 1 168 ? 0.056 5.686 -9.340 1.00 59.22 168 GLY A O 1
ATOM 1250 N N . GLU A 1 169 ? -2.052 5.801 -8.587 1.00 64.50 169 GLU A N 1
ATOM 1251 C CA . GLU A 1 169 ? -2.167 4.401 -8.120 1.00 64.50 169 GLU A CA 1
ATOM 1252 C C . GLU A 1 169 ? -2.340 3.353 -9.240 1.00 64.50 169 GLU A C 1
ATOM 1254 O O . GLU A 1 169 ? -2.578 2.176 -8.970 1.00 64.50 169 GLU A O 1
ATOM 1259 N N . LYS A 1 170 ? -2.211 3.746 -10.512 1.00 77.88 170 LYS A N 1
ATOM 1260 C CA . LYS A 1 170 ? -2.488 2.901 -11.691 1.00 77.88 170 LYS A CA 1
ATOM 1261 C C . LYS A 1 170 ? -1.323 1.976 -12.060 1.00 77.88 170 LYS A C 1
ATOM 1263 O O . LYS A 1 170 ? -0.913 1.873 -13.214 1.00 77.88 170 LYS A O 1
ATOM 1268 N N . PHE A 1 171 ? -0.720 1.337 -11.059 1.00 80.06 171 PHE A N 1
ATOM 1269 C CA . PHE A 1 171 ? 0.515 0.565 -11.224 1.00 80.06 171 PHE A CA 1
ATOM 1270 C C . PHE A 1 171 ? 0.356 -0.635 -12.169 1.00 80.06 171 PHE A C 1
ATOM 1272 O O . PHE A 1 171 ? 1.299 -0.973 -12.887 1.00 80.06 171 PHE A O 1
ATOM 1279 N N . ALA A 1 172 ? -0.827 -1.254 -12.218 1.00 82.56 172 ALA A N 1
ATOM 1280 C CA . ALA A 1 172 ? -1.109 -2.345 -13.149 1.00 82.56 172 ALA A CA 1
ATOM 1281 C C . ALA A 1 172 ? -1.165 -1.848 -14.603 1.00 82.56 172 ALA A C 1
ATOM 1283 O O . ALA A 1 172 ? -0.569 -2.456 -15.496 1.00 82.56 172 ALA A O 1
ATOM 1284 N N . GLU A 1 173 ? -1.834 -0.720 -14.841 1.00 84.94 173 GLU A N 1
ATOM 1285 C CA . GLU A 1 173 ? -1.932 -0.090 -16.156 1.00 84.94 173 GLU A CA 1
ATOM 1286 C C . GLU A 1 173 ? -0.574 0.429 -16.629 1.00 84.94 173 GLU A C 1
ATOM 1288 O O . GLU A 1 173 ? -0.210 0.221 -17.788 1.00 84.94 173 GLU A O 1
ATOM 1293 N N . HIS A 1 174 ? 0.207 1.031 -15.728 1.00 85.00 174 HIS A N 1
ATOM 1294 C CA . HIS A 1 174 ? 1.566 1.498 -16.009 1.00 85.00 174 HIS A CA 1
ATOM 1295 C C . HIS A 1 174 ? 2.495 0.343 -16.367 1.00 85.00 174 HIS A C 1
ATOM 1297 O O . HIS A 1 174 ? 3.210 0.418 -17.366 1.00 85.00 174 HIS A O 1
ATOM 1303 N N . ALA A 1 175 ? 2.435 -0.765 -15.623 1.00 87.38 175 ALA A N 1
ATOM 1304 C CA . ALA A 1 175 ? 3.201 -1.966 -15.940 1.00 87.38 175 ALA A CA 1
ATOM 1305 C C . ALA A 1 175 ? 2.864 -2.500 -17.343 1.00 87.38 175 ALA A C 1
ATOM 1307 O O . ALA A 1 175 ? 3.770 -2.767 -18.135 1.00 87.38 175 ALA A O 1
ATOM 1308 N N . ALA A 1 176 ? 1.575 -2.591 -17.684 1.00 87.62 176 ALA A N 1
ATOM 1309 C CA . ALA A 1 176 ? 1.132 -3.036 -19.005 1.00 87.62 176 ALA A CA 1
ATOM 1310 C C . ALA A 1 176 ? 1.540 -2.063 -20.126 1.00 87.62 176 ALA A C 1
ATOM 1312 O O . ALA A 1 176 ? 1.894 -2.488 -21.229 1.00 87.62 176 ALA A O 1
ATOM 1313 N N . ALA A 1 177 ? 1.501 -0.755 -19.869 1.00 87.31 177 ALA A N 1
ATOM 1314 C CA . ALA A 1 177 ? 1.927 0.260 -20.826 1.00 87.31 177 ALA A CA 1
ATOM 1315 C C . ALA A 1 177 ? 3.442 0.203 -21.080 1.00 87.31 177 ALA A C 1
ATOM 1317 O O . ALA A 1 177 ? 3.870 0.269 -22.232 1.00 87.31 177 ALA A O 1
ATOM 1318 N N . ILE A 1 178 ? 4.248 0.001 -20.033 1.00 87.81 178 ILE A N 1
ATOM 1319 C CA . ILE A 1 178 ? 5.704 -0.163 -20.138 1.00 87.81 178 ILE A CA 1
ATOM 1320 C C . ILE A 1 178 ? 6.060 -1.425 -20.926 1.00 87.81 178 ILE A C 1
ATOM 1322 O O . ILE A 1 178 ? 6.943 -1.378 -21.777 1.00 87.81 178 ILE A O 1
ATOM 1326 N N . GLU A 1 179 ? 5.360 -2.540 -20.723 1.00 90.44 179 GLU A N 1
ATOM 1327 C CA . GLU A 1 179 ? 5.575 -3.750 -21.528 1.00 90.44 179 GLU A CA 1
ATOM 1328 C C . GLU A 1 179 ? 5.244 -3.543 -23.006 1.00 90.44 179 GLU A C 1
ATOM 1330 O O . GLU A 1 179 ? 6.018 -3.957 -23.870 1.00 90.44 179 GLU A O 1
ATOM 1335 N N . LYS A 1 180 ? 4.121 -2.878 -23.310 1.00 88.69 180 LYS A N 1
ATOM 1336 C CA . LYS A 1 180 ? 3.760 -2.524 -24.693 1.00 88.69 180 LYS A CA 1
ATOM 1337 C C . LYS A 1 180 ? 4.820 -1.628 -25.325 1.00 88.69 180 LYS A C 1
ATOM 1339 O O . LYS A 1 180 ? 5.191 -1.852 -26.475 1.00 88.69 180 LYS A O 1
ATOM 1344 N N . PHE A 1 181 ? 5.318 -0.652 -24.570 1.00 87.31 181 PHE A N 1
ATOM 1345 C CA . PHE A 1 181 ? 6.398 0.228 -24.995 1.00 87.31 181 PHE A CA 1
ATOM 1346 C C . PHE A 1 181 ? 7.689 -0.559 -25.281 1.00 87.31 181 PHE A C 1
ATOM 1348 O O . PHE A 1 181 ? 8.244 -0.437 -26.370 1.00 87.31 181 PHE A O 1
ATOM 1355 N N . ILE A 1 182 ? 8.127 -1.430 -24.365 1.00 89.69 182 ILE A N 1
ATOM 1356 C CA . ILE A 1 182 ? 9.321 -2.273 -24.553 1.00 89.69 182 ILE A CA 1
ATOM 1357 C C . ILE A 1 182 ? 9.176 -3.141 -25.805 1.00 89.69 182 ILE A C 1
ATOM 1359 O O . ILE A 1 182 ? 10.061 -3.134 -26.656 1.00 89.69 182 ILE A O 1
ATOM 1363 N N . ALA A 1 183 ? 8.040 -3.823 -25.967 1.00 89.81 183 ALA A N 1
ATOM 1364 C CA . ALA A 1 183 ? 7.785 -4.675 -27.126 1.00 89.81 183 ALA A CA 1
ATOM 1365 C C . ALA A 1 183 ? 7.742 -3.895 -28.453 1.00 89.81 183 ALA A C 1
ATOM 1367 O O . ALA A 1 183 ? 8.029 -4.462 -29.509 1.00 89.81 183 ALA A O 1
ATOM 1368 N N . ALA A 1 184 ? 7.361 -2.614 -28.430 1.00 87.44 184 ALA A N 1
ATOM 1369 C CA . ALA A 1 184 ? 7.430 -1.739 -29.597 1.00 87.44 184 ALA A CA 1
ATOM 1370 C C . ALA A 1 184 ? 8.881 -1.339 -29.909 1.00 87.44 184 ALA A C 1
ATOM 1372 O O . ALA A 1 184 ? 9.314 -1.464 -31.054 1.00 87.44 184 ALA A O 1
ATOM 1373 N N . MET A 1 185 ? 9.652 -0.939 -28.895 1.00 85.75 185 MET A N 1
ATOM 1374 C CA . MET A 1 185 ? 11.050 -0.525 -29.056 1.00 85.75 185 MET A CA 1
ATOM 1375 C C . MET A 1 185 ? 11.976 -1.678 -29.462 1.00 85.75 185 MET A C 1
ATOM 1377 O O . MET A 1 185 ? 12.876 -1.475 -30.271 1.00 85.75 185 MET A O 1
ATOM 1381 N N . GLU A 1 186 ? 11.742 -2.897 -28.967 1.00 88.81 186 GLU A N 1
ATOM 1382 C CA . GLU A 1 186 ? 12.510 -4.097 -29.348 1.00 88.81 186 GLU A CA 1
ATOM 1383 C C . GLU A 1 186 ? 12.365 -4.450 -30.842 1.00 88.81 186 GLU A C 1
ATOM 1385 O O . GLU A 1 186 ? 13.225 -5.131 -31.401 1.00 88.81 186 GLU A O 1
ATOM 1390 N N . LYS A 1 187 ? 11.308 -3.970 -31.515 1.00 87.69 187 LYS A N 1
ATOM 1391 C CA . LYS A 1 187 ? 11.090 -4.168 -32.961 1.00 87.69 187 LYS A CA 1
ATOM 1392 C C . LYS A 1 187 ? 11.819 -3.145 -33.829 1.00 87.69 187 LYS A C 1
ATOM 1394 O O . LYS A 1 187 ? 11.884 -3.331 -35.046 1.00 87.69 187 LYS A O 1
ATOM 1399 N N . LEU A 1 188 ? 12.338 -2.065 -33.243 1.00 84.31 188 LEU A N 1
ATOM 1400 C CA . LEU A 1 188 ? 13.045 -1.038 -33.997 1.00 84.31 188 LEU A CA 1
ATOM 1401 C C . LEU A 1 188 ? 14.387 -1.581 -34.484 1.00 84.31 188 LEU A C 1
ATOM 1403 O O . LEU A 1 188 ? 15.195 -2.117 -33.725 1.00 84.31 188 LEU A O 1
ATOM 1407 N N . GLN A 1 189 ? 14.634 -1.428 -35.782 1.00 83.19 189 GLN A N 1
ATOM 1408 C CA . GLN A 1 189 ? 15.909 -1.805 -36.373 1.00 83.19 189 GLN A CA 1
ATOM 1409 C C . GLN A 1 189 ? 16.933 -0.694 -36.140 1.00 83.19 189 GLN A C 1
ATOM 1411 O O . GLN A 1 189 ? 16.991 0.276 -36.891 1.00 83.19 189 GLN A O 1
ATOM 1416 N N . VAL A 1 190 ? 17.744 -0.867 -35.099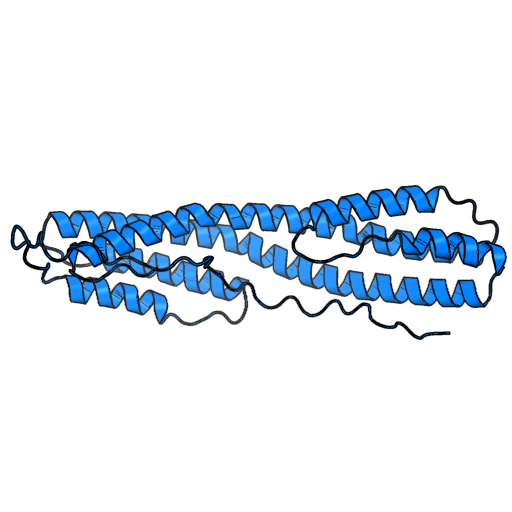 1.00 88.00 190 VAL A N 1
ATOM 1417 C CA . VAL A 1 190 ? 18.881 0.003 -34.774 1.00 88.00 190 VAL A CA 1
ATOM 1418 C C . VAL A 1 190 ? 20.139 -0.587 -35.417 1.00 88.00 190 VAL A C 1
ATOM 1420 O O . VAL A 1 190 ? 20.526 -1.722 -35.113 1.00 88.00 190 VAL A O 1
ATOM 1423 N N . LYS A 1 191 ? 20.722 0.147 -36.365 1.00 89.19 191 LYS A N 1
ATOM 1424 C CA . LYS A 1 191 ? 21.898 -0.245 -37.153 1.00 89.19 191 LYS A CA 1
ATOM 1425 C C . LYS A 1 191 ? 23.189 0.057 -36.405 1.00 89.19 191 LYS A C 1
ATOM 1427 O O . LYS A 1 191 ? 24.121 -0.743 -36.482 1.00 89.19 191 LYS A O 1
ATOM 1432 N N . ASP A 1 192 ? 23.247 1.172 -35.679 1.00 93.75 192 ASP A N 1
ATOM 1433 C CA . ASP A 1 192 ? 24.426 1.514 -34.890 1.00 93.75 192 ASP A CA 1
ATOM 1434 C C . ASP A 1 192 ? 24.540 0.616 -33.651 1.00 93.75 192 ASP A C 1
ATOM 1436 O O . ASP A 1 192 ? 23.637 0.529 -32.817 1.00 93.75 192 ASP A O 1
ATOM 1440 N N . ALA A 1 193 ? 25.678 -0.066 -33.513 1.00 91.56 193 ALA A N 1
ATOM 1441 C CA . ALA A 1 193 ? 25.886 -1.038 -32.444 1.00 91.56 193 ALA A CA 1
ATOM 1442 C C . ALA A 1 193 ? 25.892 -0.401 -31.042 1.00 91.56 193 ALA A C 1
ATOM 1444 O O . ALA A 1 193 ? 25.425 -1.028 -30.086 1.00 91.56 193 ALA A O 1
ATOM 1445 N N . LYS A 1 194 ? 26.391 0.836 -30.900 1.00 92.44 194 LYS A N 1
ATOM 1446 C CA . LYS A 1 194 ? 26.438 1.539 -29.609 1.00 92.44 194 LYS A CA 1
ATOM 1447 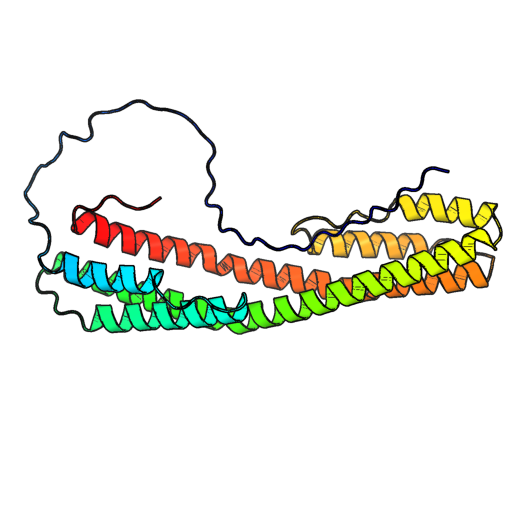C C . LYS A 1 194 ? 25.051 2.035 -29.221 1.00 92.44 194 LYS A C 1
ATOM 1449 O O . LYS A 1 194 ? 24.626 1.786 -28.093 1.00 92.44 194 LYS A O 1
ATOM 1454 N N . VAL A 1 195 ? 24.320 2.647 -30.154 1.00 90.19 195 VAL A N 1
ATOM 1455 C CA . VAL A 1 195 ? 22.921 3.064 -29.952 1.00 90.19 195 VAL A CA 1
ATOM 1456 C C . VAL A 1 195 ? 22.059 1.850 -29.607 1.00 90.19 195 VAL A C 1
ATOM 1458 O O . VAL A 1 195 ? 21.310 1.887 -28.632 1.00 90.19 195 VAL A O 1
ATOM 1461 N N . LYS A 1 196 ? 22.234 0.725 -30.313 1.00 91.88 196 LYS A N 1
ATOM 1462 C CA . LYS A 1 196 ? 21.508 -0.527 -30.051 1.00 91.88 196 LYS A CA 1
ATOM 1463 C C . LYS A 1 196 ? 21.792 -1.087 -28.660 1.00 91.88 196 LYS A C 1
ATOM 1465 O O . LYS A 1 196 ? 20.863 -1.471 -27.948 1.00 91.88 196 LYS A O 1
ATOM 1470 N N . SER A 1 197 ? 23.061 -1.131 -28.255 1.00 93.06 197 SER A N 1
ATOM 1471 C CA . SER A 1 197 ? 23.460 -1.610 -26.925 1.00 93.06 197 SER A CA 1
ATOM 1472 C C . SER A 1 197 ? 22.919 -0.712 -25.808 1.00 93.06 197 SER A C 1
ATOM 1474 O O . SER A 1 197 ? 22.468 -1.205 -24.769 1.00 93.06 197 SER A O 1
ATOM 1476 N N . SER A 1 198 ? 22.937 0.604 -26.021 1.00 91.31 198 SER A N 1
ATOM 1477 C CA . SER A 1 198 ? 22.446 1.587 -25.055 1.00 91.31 198 SER A CA 1
ATOM 1478 C C . SER A 1 198 ? 20.919 1.523 -24.918 1.00 91.31 198 SER A C 1
ATOM 1480 O O . SER A 1 198 ? 20.403 1.425 -23.803 1.00 91.31 198 SER A O 1
ATOM 1482 N N . LEU A 1 199 ? 20.195 1.416 -26.043 1.00 89.44 199 LEU A N 1
ATOM 1483 C CA . LEU A 1 199 ? 18.749 1.176 -26.066 1.00 89.44 199 LEU A CA 1
ATOM 1484 C C . LEU A 1 199 ? 18.394 -0.114 -25.320 1.00 89.44 199 LEU A C 1
ATOM 1486 O O . LEU A 1 199 ? 17.533 -0.104 -24.447 1.00 89.44 199 LEU A O 1
ATOM 1490 N N . THR A 1 200 ? 19.098 -1.212 -25.605 1.00 92.75 200 THR A N 1
ATOM 1491 C CA . THR A 1 200 ? 18.887 -2.505 -24.929 1.00 92.75 200 THR A CA 1
ATOM 1492 C C . THR A 1 200 ? 19.063 -2.384 -23.413 1.00 92.75 200 THR A C 1
ATOM 1494 O O . THR A 1 200 ? 18.274 -2.939 -22.650 1.00 92.75 200 THR A O 1
ATOM 1497 N N . SER A 1 201 ? 20.059 -1.619 -22.961 1.00 93.06 201 SER A N 1
ATOM 1498 C CA . SER A 1 201 ? 20.308 -1.387 -21.532 1.00 93.06 201 SER A CA 1
ATOM 1499 C C . SER A 1 201 ? 19.174 -0.600 -20.867 1.00 93.06 201 SER A C 1
ATOM 1501 O O . SER A 1 201 ? 18.715 -0.979 -19.788 1.00 93.06 201 SER A O 1
ATOM 1503 N N . MET A 1 202 ? 18.678 0.451 -21.526 1.00 89.94 202 MET A N 1
ATOM 1504 C CA . MET A 1 202 ? 17.540 1.243 -21.050 1.00 89.94 202 MET A CA 1
ATOM 1505 C C . MET A 1 202 ? 16.241 0.422 -21.014 1.00 89.94 202 MET A C 1
ATOM 1507 O O . MET A 1 202 ? 15.534 0.431 -20.006 1.00 89.94 202 MET A O 1
ATOM 1511 N N . LEU A 1 203 ? 15.951 -0.358 -22.062 1.00 90.94 203 LEU A N 1
ATOM 1512 C CA . LEU A 1 203 ? 14.797 -1.265 -22.088 1.00 90.94 203 LEU A CA 1
ATOM 1513 C C . LEU A 1 203 ? 14.903 -2.343 -21.004 1.00 90.94 203 LEU A C 1
ATOM 1515 O O . LEU A 1 203 ? 13.914 -2.647 -20.339 1.00 90.94 203 LEU A O 1
ATOM 1519 N N . GLY A 1 204 ? 16.104 -2.874 -20.760 1.00 92.81 204 GLY A N 1
ATOM 1520 C CA . GLY A 1 204 ? 16.366 -3.803 -19.661 1.00 92.81 204 GLY A CA 1
ATOM 1521 C C . GLY A 1 204 ? 16.117 -3.184 -18.282 1.00 92.81 204 GLY A C 1
ATOM 1522 O O . GLY A 1 204 ? 15.545 -3.838 -17.405 1.00 92.81 204 GLY A O 1
ATOM 1523 N N . ALA A 1 205 ? 16.487 -1.914 -18.084 1.00 91.31 205 ALA A N 1
ATOM 1524 C CA . ALA A 1 205 ? 16.168 -1.181 -16.860 1.00 91.31 205 ALA A CA 1
ATOM 1525 C C . ALA A 1 205 ? 14.650 -1.025 -16.683 1.00 91.31 205 ALA A C 1
ATOM 1527 O O . ALA A 1 205 ? 14.131 -1.412 -15.634 1.00 91.31 205 ALA A O 1
ATOM 1528 N N . LEU A 1 206 ? 13.923 -0.573 -17.709 1.00 89.38 206 LEU A N 1
ATOM 1529 C CA . LEU A 1 206 ? 12.456 -0.464 -17.676 1.00 89.38 206 LEU A CA 1
ATOM 1530 C C . LEU A 1 206 ? 11.787 -1.815 -17.377 1.00 89.38 206 LEU A C 1
ATOM 1532 O O . LEU A 1 206 ? 10.962 -1.909 -16.468 1.00 89.38 206 LEU A O 1
ATOM 1536 N N . LYS A 1 207 ? 12.212 -2.885 -18.061 1.00 93.25 207 LYS A N 1
ATOM 1537 C CA . LYS A 1 207 ? 11.680 -4.248 -17.896 1.00 93.25 207 LYS A CA 1
ATOM 1538 C C . LYS A 1 207 ? 11.808 -4.762 -16.464 1.00 93.25 207 LYS A C 1
ATOM 1540 O O . LYS A 1 207 ? 10.911 -5.447 -15.982 1.00 93.25 207 LYS A O 1
ATOM 1545 N N . SER A 1 208 ? 12.890 -4.409 -15.768 1.00 93.69 208 SER A N 1
ATOM 1546 C CA . SER A 1 208 ? 13.114 -4.851 -14.385 1.00 93.69 208 SER A CA 1
ATOM 1547 C C . SER A 1 208 ? 12.119 -4.275 -13.367 1.00 93.69 208 SER A C 1
ATOM 1549 O O . SER A 1 208 ? 11.937 -4.874 -12.311 1.00 93.69 208 SER A O 1
ATOM 1551 N N . GLY A 1 209 ? 11.439 -3.166 -13.683 1.00 89.56 209 GLY A N 1
ATOM 1552 C CA . GLY A 1 209 ? 10.432 -2.556 -12.805 1.00 89.56 209 GLY A CA 1
ATOM 1553 C C . GLY A 1 209 ? 9.031 -3.155 -12.943 1.00 89.56 209 GLY A C 1
ATOM 1554 O O . GLY A 1 209 ? 8.239 -3.083 -12.006 1.00 89.56 209 GLY A O 1
ATOM 1555 N N . VAL A 1 210 ? 8.712 -3.778 -14.084 1.00 92.06 210 VAL A N 1
ATOM 1556 C CA . VAL A 1 210 ? 7.368 -4.310 -14.389 1.00 92.06 210 VAL A CA 1
ATOM 1557 C C . VAL A 1 210 ? 6.860 -5.301 -13.328 1.00 92.06 210 VAL A C 1
ATOM 1559 O O . VAL A 1 210 ? 5.725 -5.131 -12.873 1.00 92.06 210 VAL A O 1
ATOM 1562 N N . PRO A 1 211 ? 7.648 -6.300 -12.872 1.00 93.88 211 PRO A N 1
ATOM 1563 C CA . PRO A 1 211 ? 7.186 -7.225 -11.835 1.00 93.88 211 PRO A CA 1
ATOM 1564 C C . PRO A 1 211 ? 6.878 -6.523 -10.508 1.00 93.88 211 PRO A C 1
ATOM 1566 O O . PRO A 1 211 ? 5.893 -6.862 -9.856 1.00 93.88 211 PRO A O 1
ATOM 1569 N N . LEU A 1 212 ? 7.681 -5.518 -10.141 1.00 90.44 212 LEU A N 1
ATOM 1570 C CA . LEU A 1 212 ? 7.508 -4.743 -8.912 1.00 90.44 212 LEU A CA 1
ATOM 1571 C C . LEU A 1 212 ? 6.217 -3.927 -8.948 1.00 90.44 212 LEU A C 1
ATOM 1573 O O . LEU A 1 212 ? 5.427 -4.002 -8.014 1.00 90.44 212 LEU A O 1
ATOM 1577 N N . MET A 1 213 ? 5.957 -3.211 -10.046 1.00 88.81 213 MET A N 1
ATOM 1578 C CA . MET A 1 213 ? 4.718 -2.441 -10.217 1.00 88.81 213 MET A CA 1
ATOM 1579 C C . MET A 1 213 ? 3.478 -3.341 -10.183 1.00 88.81 213 MET A C 1
ATOM 1581 O O . MET A 1 213 ? 2.498 -3.016 -9.516 1.00 88.81 213 MET A O 1
ATOM 1585 N N . ARG A 1 214 ? 3.523 -4.508 -10.839 1.00 90.75 214 ARG A N 1
ATOM 1586 C CA . ARG A 1 214 ? 2.424 -5.487 -10.775 1.00 90.75 214 ARG A CA 1
ATOM 1587 C C . ARG A 1 214 ? 2.186 -5.989 -9.361 1.00 90.75 214 ARG A C 1
ATOM 1589 O O . ARG A 1 214 ? 1.041 -6.046 -8.925 1.00 90.75 214 ARG A O 1
ATOM 1596 N N . ARG A 1 215 ? 3.254 -6.353 -8.647 1.00 92.75 215 ARG A N 1
ATOM 1597 C CA . ARG A 1 215 ? 3.129 -6.830 -7.270 1.00 92.75 215 ARG A CA 1
ATOM 1598 C C . ARG A 1 215 ? 2.581 -5.735 -6.362 1.00 92.75 215 ARG A C 1
ATOM 1600 O O . ARG A 1 215 ? 1.661 -6.005 -5.601 1.00 92.75 215 ARG A O 1
ATOM 1607 N N . PHE A 1 216 ? 3.064 -4.504 -6.509 1.00 88.69 216 PHE A N 1
ATOM 1608 C CA . PHE A 1 216 ? 2.554 -3.355 -5.767 1.00 88.69 216 PHE A CA 1
ATOM 1609 C C . PHE A 1 216 ? 1.059 -3.119 -6.022 1.00 88.69 216 PHE A C 1
ATOM 1611 O O . PHE A 1 216 ? 0.307 -2.914 -5.078 1.00 88.69 216 PHE A O 1
ATOM 1618 N N . ALA A 1 217 ? 0.604 -3.232 -7.276 1.00 87.31 217 ALA A N 1
ATOM 1619 C CA . ALA A 1 217 ? -0.815 -3.122 -7.620 1.00 87.31 217 ALA A CA 1
ATOM 1620 C C . ALA A 1 217 ? -1.679 -4.200 -6.942 1.00 87.31 217 ALA A C 1
ATOM 1622 O O . ALA A 1 217 ? -2.767 -3.901 -6.457 1.00 87.31 217 ALA A O 1
ATOM 1623 N N . VAL A 1 218 ? -1.190 -5.444 -6.880 1.00 90.38 218 VAL A N 1
ATOM 1624 C CA . VAL A 1 218 ? -1.876 -6.533 -6.166 1.00 90.38 218 VAL A CA 1
ATOM 1625 C C . VAL A 1 218 ? -1.971 -6.218 -4.675 1.00 90.38 218 VAL A C 1
ATOM 1627 O O . VAL A 1 218 ? -3.052 -6.314 -4.109 1.00 90.38 218 VAL A O 1
ATOM 1630 N N . LEU A 1 219 ? -0.872 -5.794 -4.047 1.00 87.62 219 LEU A N 1
ATOM 1631 C CA . LEU A 1 219 ? -0.852 -5.469 -2.617 1.00 87.62 219 LEU A CA 1
ATOM 1632 C C . LEU A 1 219 ? -1.777 -4.289 -2.274 1.00 87.62 219 LEU A C 1
ATOM 1634 O O . LEU A 1 219 ? -2.484 -4.350 -1.273 1.00 87.62 219 LEU A O 1
ATOM 1638 N N . LEU A 1 220 ? -1.846 -3.271 -3.140 1.00 84.69 220 LEU A N 1
ATOM 1639 C CA . LEU A 1 220 ? -2.808 -2.168 -3.017 1.00 84.69 220 LEU A CA 1
ATOM 1640 C C . LEU A 1 220 ? -4.266 -2.641 -3.095 1.00 84.69 220 LEU A C 1
ATOM 1642 O O . LEU A 1 220 ? -5.135 -2.099 -2.417 1.00 84.69 220 LEU A O 1
ATOM 1646 N N . ALA A 1 221 ? -4.563 -3.626 -3.943 1.00 85.00 221 ALA A N 1
ATOM 1647 C CA . ALA A 1 221 ? -5.904 -4.196 -4.022 1.00 85.00 221 ALA A CA 1
ATOM 1648 C C . ALA A 1 221 ? -6.236 -5.031 -2.775 1.00 85.00 221 ALA A C 1
ATOM 1650 O O . ALA A 1 221 ? -7.366 -4.983 -2.297 1.00 85.00 221 ALA A O 1
ATOM 1651 N N . GLU A 1 222 ? -5.259 -5.761 -2.229 1.00 84.00 222 GLU A N 1
ATOM 1652 C CA . GLU A 1 222 ? -5.417 -6.498 -0.971 1.00 84.00 222 GLU A CA 1
ATOM 1653 C C . GLU A 1 222 ? -5.662 -5.556 0.213 1.00 84.00 222 GLU A C 1
ATOM 1655 O O . GLU A 1 222 ? -6.548 -5.825 1.018 1.00 84.00 222 GLU A O 1
ATOM 1660 N N . SER A 1 223 ? -4.970 -4.412 0.292 1.00 80.88 223 SER A N 1
ATOM 1661 C CA . SER A 1 223 ? -5.186 -3.454 1.386 1.00 80.88 223 SER A CA 1
ATOM 1662 C C . SER A 1 223 ? -6.578 -2.836 1.397 1.00 80.88 223 SER A C 1
ATOM 1664 O O . SER A 1 223 ? -7.133 -2.619 2.469 1.00 80.88 223 SER A O 1
ATOM 1666 N N . LYS A 1 224 ? -7.181 -2.622 0.223 1.00 81.50 224 LYS A N 1
ATOM 1667 C CA . LYS A 1 224 ? -8.551 -2.091 0.098 1.00 81.50 224 LYS A CA 1
ATOM 1668 C C . LYS A 1 224 ? -9.627 -3.062 0.596 1.00 81.50 224 LYS A C 1
ATOM 1670 O O . LYS A 1 224 ? -10.769 -2.666 0.792 1.00 81.50 224 LYS A O 1
ATOM 1675 N N . LYS A 1 225 ? -9.294 -4.337 0.836 1.00 80.69 225 LYS A N 1
ATOM 1676 C CA . LYS A 1 225 ? -10.245 -5.309 1.407 1.00 80.69 225 LYS A CA 1
ATOM 1677 C C . LYS A 1 225 ? -10.567 -5.045 2.878 1.00 80.69 225 LYS A C 1
ATOM 1679 O O . LYS A 1 225 ? -11.508 -5.639 3.390 1.00 80.69 225 LYS A O 1
ATOM 1684 N N . VAL A 1 226 ? -9.799 -4.183 3.539 1.00 83.69 226 VAL A N 1
ATOM 1685 C CA . VAL A 1 226 ? -10.004 -3.796 4.941 1.00 83.69 226 VAL A CA 1
ATOM 1686 C C . VAL A 1 226 ? -11.060 -2.697 5.077 1.00 83.69 226 VAL A C 1
ATOM 1688 O O . VAL A 1 226 ? -11.683 -2.590 6.130 1.00 83.69 226 VAL A O 1
ATOM 1691 N N . ASP A 1 227 ? -11.300 -1.913 4.019 1.00 82.88 227 ASP A N 1
ATOM 1692 C CA . ASP A 1 227 ? -12.214 -0.764 4.050 1.00 82.88 227 ASP A CA 1
ATOM 1693 C C . ASP A 1 227 ? -13.631 -1.140 4.539 1.00 82.88 227 ASP A C 1
ATOM 1695 O O . ASP A 1 227 ? -14.131 -0.463 5.438 1.00 82.88 227 ASP A O 1
ATOM 1699 N N . PRO A 1 228 ? -14.270 -2.237 4.066 1.00 87.06 228 PRO A N 1
ATOM 1700 C CA . PRO A 1 228 ? -15.596 -2.625 4.554 1.00 87.06 228 PRO A CA 1
ATOM 1701 C C . PRO A 1 228 ? -15.631 -2.919 6.058 1.00 87.06 228 PRO A C 1
ATOM 1703 O O . PRO A 1 228 ? -16.572 -2.518 6.733 1.00 87.06 228 PRO A O 1
ATOM 1706 N N . ALA A 1 229 ? -14.593 -3.560 6.599 1.00 84.38 229 ALA A N 1
ATOM 1707 C CA . ALA A 1 229 ? -14.521 -3.860 8.027 1.00 84.38 229 ALA A CA 1
ATOM 1708 C C . ALA A 1 229 ? -14.283 -2.598 8.874 1.00 84.38 229 ALA A C 1
ATOM 1710 O O . ALA A 1 229 ? -14.774 -2.494 9.996 1.00 84.38 229 ALA A O 1
ATOM 1711 N N . GLY A 1 230 ? -13.574 -1.606 8.324 1.00 86.44 230 GLY A N 1
ATOM 1712 C CA . GLY A 1 230 ? -13.455 -0.285 8.943 1.00 86.44 230 GLY A CA 1
ATOM 1713 C C . GLY A 1 230 ? -14.808 0.427 9.050 1.00 86.44 230 GLY A C 1
ATOM 1714 O O . GLY A 1 230 ? -15.126 0.988 10.101 1.00 86.44 230 GLY A O 1
ATOM 1715 N N . GLU A 1 231 ? -15.627 0.357 7.998 1.00 89.31 231 GLU A N 1
ATOM 1716 C CA . GLU A 1 231 ?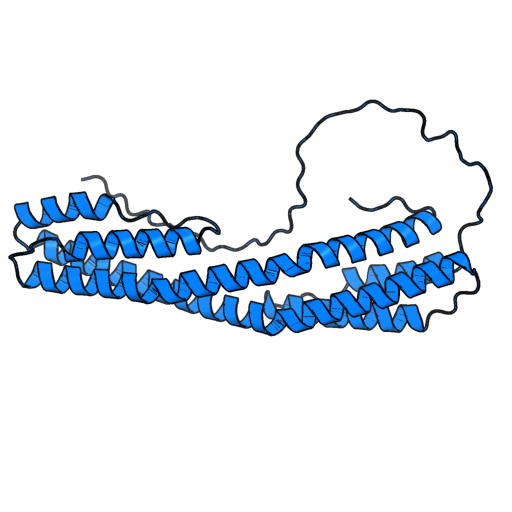 -16.989 0.909 7.996 1.00 89.31 231 GLU A CA 1
ATOM 1717 C C . GLU A 1 231 ? -17.929 0.152 8.949 1.00 89.31 231 GLU A C 1
ATOM 1719 O O . GLU A 1 231 ? -18.720 0.775 9.660 1.00 89.31 231 GLU A O 1
ATOM 1724 N N . GLU A 1 232 ? -17.816 -1.177 9.034 1.00 88.62 232 GLU A N 1
ATOM 1725 C CA . GLU A 1 232 ? -18.572 -1.993 9.995 1.00 88.62 232 GLU A CA 1
ATOM 1726 C C . GLU A 1 232 ? -18.215 -1.635 11.444 1.00 88.62 232 GLU A C 1
ATOM 1728 O O . GLU A 1 232 ? -19.112 -1.369 12.252 1.00 88.62 232 GLU A O 1
ATOM 1733 N N . PHE A 1 233 ? -16.922 -1.517 11.764 1.00 90.06 233 PHE A N 1
ATOM 1734 C CA . PHE A 1 233 ? -16.476 -1.051 13.077 1.00 90.06 233 PHE A CA 1
ATOM 1735 C C . PHE A 1 233 ? -17.026 0.344 13.401 1.00 90.06 233 PHE A C 1
ATOM 1737 O O . PHE A 1 233 ? -17.581 0.563 14.483 1.00 90.06 233 PHE A O 1
ATOM 1744 N N . LYS A 1 234 ? -16.942 1.285 12.454 1.00 89.62 234 LYS A N 1
ATOM 1745 C CA . LYS A 1 234 ? -17.498 2.637 12.611 1.00 89.62 234 LYS A CA 1
ATOM 1746 C C . LYS A 1 234 ? -19.005 2.605 12.871 1.00 89.62 234 LYS A C 1
ATOM 1748 O O . LYS A 1 234 ? -19.488 3.324 13.746 1.00 89.62 234 LYS A O 1
ATOM 1753 N N . ALA A 1 235 ? -19.751 1.745 12.179 1.00 91.19 235 ALA A N 1
ATOM 1754 C CA . ALA A 1 235 ? -21.181 1.572 12.416 1.00 91.19 235 ALA A CA 1
ATOM 1755 C C . ALA A 1 235 ? -21.476 1.086 13.848 1.00 91.19 235 ALA A C 1
ATOM 1757 O O . ALA A 1 235 ? -22.405 1.592 14.484 1.00 91.19 235 ALA A O 1
ATOM 1758 N N . LYS A 1 236 ? -20.668 0.169 14.401 1.00 92.19 236 LYS A N 1
ATOM 1759 C CA . LYS A 1 236 ? -20.802 -0.273 15.804 1.00 92.19 236 LYS A CA 1
ATOM 1760 C C . LYS A 1 236 ? -20.475 0.837 16.800 1.00 92.19 236 LYS A C 1
ATOM 1762 O O . LYS A 1 236 ? -21.212 1.011 17.770 1.00 92.19 236 LYS A O 1
ATOM 1767 N N . VAL A 1 237 ? -19.426 1.622 16.544 1.00 91.00 237 VAL A N 1
ATOM 1768 C CA . VAL A 1 237 ? -19.095 2.804 17.360 1.00 91.00 237 VAL A CA 1
ATOM 1769 C C . VAL A 1 237 ? -20.259 3.793 17.366 1.00 91.00 237 VAL A C 1
ATOM 1771 O O . VAL A 1 237 ? -20.676 4.237 18.434 1.00 91.00 237 VAL A O 1
ATOM 1774 N N . ASN A 1 238 ? -20.832 4.087 16.198 1.00 89.00 238 ASN A N 1
ATOM 1775 C CA . ASN A 1 238 ? -21.946 5.024 16.067 1.00 89.00 238 ASN A CA 1
ATOM 1776 C C . ASN A 1 238 ? -23.217 4.527 16.765 1.00 89.00 238 ASN A C 1
ATOM 1778 O O . ASN A 1 238 ? -23.884 5.320 17.425 1.00 89.00 238 ASN A O 1
ATOM 1782 N N . ARG A 1 239 ? -23.508 3.219 16.719 1.00 91.00 239 ARG A N 1
ATOM 1783 C CA . ARG A 1 239 ? -24.609 2.620 17.493 1.00 91.00 239 ARG A CA 1
ATOM 1784 C C . ARG A 1 239 ? -24.425 2.840 18.9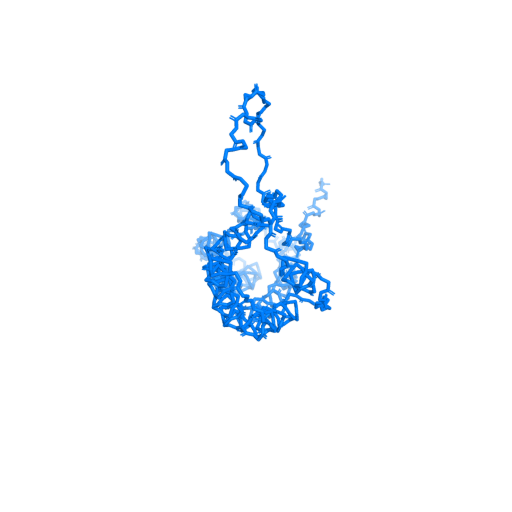97 1.00 91.00 239 ARG A C 1
ATOM 1786 O O . ARG A 1 239 ? -25.357 3.261 19.675 1.00 91.00 239 ARG A O 1
ATOM 1793 N N . VAL A 1 240 ? -23.227 2.582 19.527 1.00 90.62 240 VAL A N 1
ATOM 1794 C CA . VAL A 1 240 ? -22.912 2.811 20.950 1.00 90.62 240 VAL A CA 1
ATOM 1795 C C . VAL A 1 240 ? -22.986 4.303 21.302 1.00 90.62 240 VAL A C 1
ATOM 1797 O O . VAL A 1 240 ? -23.519 4.657 22.353 1.00 90.62 240 VAL A O 1
ATOM 1800 N N . ALA A 1 241 ? -22.507 5.187 20.421 1.00 86.94 241 ALA A N 1
ATOM 1801 C CA . ALA A 1 241 ? -22.565 6.637 20.607 1.00 86.94 241 ALA A CA 1
ATOM 1802 C C . ALA A 1 241 ? -24.010 7.162 20.662 1.00 86.94 241 ALA A C 1
ATOM 1804 O O . ALA A 1 241 ? -24.346 7.927 21.570 1.00 86.94 241 ALA A O 1
ATOM 1805 N N . GLU A 1 242 ? -24.876 6.698 19.758 1.00 90.31 242 GLU A N 1
ATOM 1806 C CA . GLU A 1 242 ? -26.296 7.059 19.708 1.00 90.31 242 GLU A CA 1
ATOM 1807 C C . GLU A 1 242 ? -27.024 6.651 20.995 1.00 90.31 242 GLU A C 1
ATOM 1809 O O . GLU A 1 242 ? -27.711 7.471 21.604 1.00 90.31 242 GLU A O 1
ATOM 1814 N N . MET A 1 243 ? -26.785 5.430 21.489 1.00 89.19 243 MET A N 1
ATOM 1815 C CA . MET A 1 243 ? -27.326 4.967 22.778 1.00 89.19 243 MET A CA 1
ATOM 1816 C C . MET A 1 243 ? -26.851 5.815 23.966 1.00 89.19 243 MET A C 1
ATOM 1818 O O . MET A 1 243 ? -27.537 5.908 24.983 1.00 89.19 243 MET A O 1
ATOM 1822 N N . CYS A 1 244 ? -25.689 6.454 23.838 1.00 86.62 244 CYS A N 1
ATOM 1823 C CA . CYS A 1 244 ? -25.135 7.367 24.830 1.00 86.62 244 CYS A CA 1
ATOM 1824 C C . CYS A 1 244 ? -25.569 8.830 24.656 1.00 86.62 244 CYS A C 1
ATOM 1826 O O . CYS A 1 244 ? -25.102 9.687 25.415 1.00 86.62 244 CYS A O 1
ATOM 1828 N N . GLY A 1 245 ? -26.448 9.133 23.694 1.00 82.75 245 GLY A N 1
ATOM 1829 C CA . GLY A 1 245 ? -26.897 10.494 23.389 1.00 82.75 245 GLY A CA 1
ATOM 1830 C C . GLY A 1 245 ? -25.806 11.371 22.768 1.00 82.75 245 GLY A C 1
ATOM 1831 O O . GLY A 1 245 ? -25.869 12.598 22.863 1.00 82.75 245 GLY A O 1
ATOM 1832 N N . VAL A 1 246 ? -24.782 10.758 22.171 1.00 82.12 246 VAL A N 1
ATOM 1833 C CA . VAL A 1 246 ? -23.689 11.439 21.471 1.00 82.12 246 VAL A CA 1
ATOM 1834 C C . VAL A 1 246 ? -23.968 11.379 19.972 1.00 82.12 246 VAL A C 1
ATOM 1836 O O . VAL A 1 246 ? -24.363 10.340 19.448 1.00 82.12 246 VAL A O 1
ATOM 1839 N N . LYS A 1 247 ? -23.775 12.500 19.269 1.00 72.19 247 LYS A N 1
ATOM 1840 C CA . LYS A 1 247 ? -23.926 12.519 17.810 1.00 72.19 247 LYS A CA 1
ATOM 1841 C C . LYS A 1 247 ? -22.844 11.641 17.157 1.00 72.19 247 LYS A C 1
ATOM 1843 O O . LYS A 1 247 ? -21.691 11.751 17.574 1.00 72.19 247 LYS A O 1
ATOM 1848 N N . PRO A 1 248 ? -23.189 10.823 16.146 1.00 64.19 248 PRO A N 1
ATOM 1849 C CA . PRO A 1 248 ? -22.212 10.080 15.350 1.00 64.19 248 PRO A CA 1
ATOM 1850 C C . PRO A 1 248 ? -21.127 11.003 14.774 1.00 64.19 248 PRO A C 1
ATOM 1852 O O . PRO A 1 248 ? -21.434 12.135 14.392 1.00 64.19 248 PRO A O 1
ATOM 1855 N N . GLU A 1 249 ? -19.881 10.530 14.691 1.00 58.62 249 GLU A N 1
ATOM 1856 C CA . GLU A 1 249 ? -18.824 11.225 13.938 1.00 58.62 249 GLU A CA 1
ATOM 1857 C C . GLU A 1 249 ? -18.893 10.817 12.446 1.00 58.62 249 GLU A C 1
ATOM 1859 O O . GLU A 1 249 ? -19.035 9.629 12.126 1.00 58.62 249 GLU A O 1
ATOM 1864 N N . GLU A 1 250 ? -18.835 11.813 11.546 1.00 43.44 250 GLU A N 1
ATOM 1865 C CA . GLU A 1 250 ? -18.784 11.648 10.076 1.00 43.44 250 GLU A CA 1
ATOM 1866 C C . GLU A 1 250 ? -17.446 11.102 9.569 1.00 43.44 250 GLU A C 1
ATOM 1868 O O . GLU A 1 250 ? -16.382 11.384 10.162 1.00 43.44 250 GLU A O 1
#

Radius of gyration: 27.53 Å; chains: 1; bounding box: 68×34×72 Å

Sequence (250 aa):
MRTRSGLVLAPFFFLLVACGGGAAQDPKTSADANSGEDKARPAECEAVGKHLVALKDRPKGQGPADEMRSLTGAFLRLADDLKKQPIETPDFKEAVAELADEAESFGNQLKSMGPIVDEMEQIKGQLSAWEKKVTSTANAFDATCNNGPQAECEALGVELQKVPNIEGEKFAEHAAAIEKFIAAMEKLQVKDAKVKSSLTSMLGALKSGVPLMRRFAVLLAESKKVDPAGEEFKAKVNRVAEMCGVKPEE

Organism: NCBI:txid2829994

Secondary structure (DSSP, 8-state):
------------------------------TTS---S--PPPTTHHHHHHHHHHHHTSPPPSSHHHHHHHHHHHHHHHHHHHHHS----HHHHHHHHHHHHHHHHHHHHHHHHHHHHHHHHHHHHHHHHHHHHHHHHHHHHHHHHHTS-HHHHHHHHHHHTTSPP--SS-HHHHHHHHHHHHHHHTTS---SHHHHHHHHHHHHHHHHHHHHHHHHHHHHHHHGGGHHHHHHHHHHHHHHHHHTTPPPP-

pLDDT: mean 78.26, std 21.06, range [25.05, 97.12]

Foldseek 3Di:
DDDPPDPCPDDPDDPPPDPDDDDDDDDDDDPVPPPDDPPPFFPCLVVLVVLVVCLVVFDAAPDPLRNLVRNLVSLLVSLVSLVPRDGPPVVLNVLSNLLSVLSNVLSVLSVVLNVLVVLLVVLVVVVVVLVVQLVVLVVVLVVLQVVDDVVLSVVVVVLVVQQDSDDDLPLLVNLVSLVVSLVVLVPDDDPDPSNVVSSVSSNVSSNVSSVSSVSSSVSVVSVCVSVVSVVVSLVSVCVSCVSNVHHRDD